Protein AF-0000000084650218 (afdb_homodimer)

Radius of gyration: 20.64 Å; Cα contacts (8 Å, |Δi|>4): 144; chains: 2; bounding box: 45×56×48 Å

Nearest PDB structures (foldseek):
  5j0l-assembly1_A  TM=2.895E-01  e=4.503E+00  synthetic construct
  2ygw-assembly1_B  TM=2.297E-01  e=2.681E+00  Homo sapiens
  5j0l-assembly1_A  TM=2.895E-01  e=3.099E+00  synthetic construct
  2ygw-assembly1_B  TM=2.291E-01  e=2.610E+00  Homo sapiens

Secondary structure (DSSP, 8-state):
------------TTSPPHHHHHHHHHHHHHHH-SSHHHHHHHHHHHHHHHHHS-HHHHHHHHHHHHHHHH-SS--SGGGS-HHHHHHHHHHHHHHHHHHHHH-/------------TTSPPHHHHHHHHHHHHHHH-SSHHHHHHHHHHHHHHHHHS-HHHHHHHHHHHHHHHH-SS--SGGGS-HHHHHHHHHHHHHHHHHHHHH-

pLDDT: mean 80.72, std 22.5, range [32.56, 98.81]

Solvent-accessible surface area (backbone atoms only — not comparable to full-atom values): 11771 Å² total; per-residue (Å²): 138,83,78,76,68,79,76,69,74,67,62,63,89,59,55,74,50,62,46,57,52,38,50,51,29,52,54,45,18,72,75,70,38,91,45,71,68,41,45,44,29,29,32,46,25,55,51,49,35,52,72,74,38,52,35,69,59,50,53,51,44,49,51,55,53,51,56,48,67,71,31,82,79,72,69,64,70,77,63,65,55,69,65,54,53,48,50,45,52,50,48,52,52,44,51,50,53,19,48,63,74,38,97,137,84,78,78,70,79,76,70,73,68,61,63,88,59,54,73,50,62,46,57,52,39,51,50,28,53,54,44,18,73,75,70,38,90,45,71,68,39,44,44,29,29,31,45,26,54,52,47,34,52,73,74,37,52,34,71,59,50,52,52,43,50,51,55,52,50,55,50,66,72,34,81,79,78,70,64,72,80,67,64,55,70,65,54,56,49,50,46,51,51,48,51,52,44,50,51,52,19,46,62,74,39,99

Foldseek 3Di:
DDPPDPPPPCPPVQADDPVNLVVQLVVQCVVVHDDPLSSQLSSQLVVLLVVPDGVVLVVLLVVVVVVVVVDPPPVPPVPPDPVNVVSNVVSVVSNVVSNVVRD/DDPPPPPPPCPPVQADDPVNLVVQLVVQCVVVHDDPLSSQLSSQLVVLLVVPDGVVLVVLLVVVVVVVVVDPPPPPPVPPDPVNVVSNVVSVVSNVVSNVVRD

Structure (mmCIF, N/CA/C/O backbone):
data_AF-0000000084650218-model_v1
#
loop_
_entity.id
_entity.type
_entity.pdbx_description
1 polymer 'Uncharacterized protein'
#
loop_
_atom_site.group_PDB
_atom_site.id
_atom_site.type_symbol
_atom_site.label_atom_id
_atom_site.label_alt_id
_atom_site.label_comp_id
_atom_site.label_asym_id
_atom_site.label_entity_id
_atom_site.label_seq_id
_atom_site.pdbx_PDB_ins_code
_atom_site.Cartn_x
_atom_site.Cartn_y
_atom_site.Cartn_z
_atom_site.occupancy
_atom_site.B_iso_or_equiv
_atom_site.auth_seq_id
_atom_site.auth_comp_id
_atom_site.auth_asym_id
_atom_site.auth_atom_id
_atom_site.pdbx_PDB_model_num
ATOM 1 N N . MET A 1 1 ? 21.516 22.141 -26.531 1 38.19 1 MET A N 1
ATOM 2 C CA . MET A 1 1 ? 20.391 22.422 -25.625 1 38.19 1 MET A CA 1
ATOM 3 C C . MET A 1 1 ? 19.953 21.172 -24.891 1 38.19 1 MET A C 1
ATOM 5 O O . MET A 1 1 ? 19.375 20.25 -25.484 1 38.19 1 MET A O 1
ATOM 9 N N . ALA A 1 2 ? 20.578 20.859 -23.734 1 44 2 ALA A N 1
ATOM 10 C CA . ALA A 1 2 ? 20.594 19.609 -22.969 1 44 2 ALA A CA 1
ATOM 11 C C . ALA A 1 2 ? 19.297 19.438 -22.188 1 44 2 ALA A C 1
ATOM 13 O O . ALA A 1 2 ? 18.984 20.234 -21.297 1 44 2 ALA A O 1
ATOM 14 N N . PHE A 1 3 ? 18.219 18.859 -22.828 1 41.59 3 PHE A N 1
ATOM 15 C CA . PHE A 1 3 ? 16.953 18.547 -22.188 1 41.59 3 PHE A CA 1
ATOM 16 C C . PHE A 1 3 ? 17.188 17.719 -20.922 1 41.59 3 PHE A C 1
ATOM 18 O O . PHE A 1 3 ? 17.734 16.609 -20.984 1 41.59 3 PHE A O 1
ATOM 25 N N . LEU A 1 4 ? 17.312 18.328 -19.844 1 44.06 4 LEU A N 1
ATOM 26 C CA . LEU A 1 4 ? 17.391 17.688 -18.531 1 44.06 4 LEU A CA 1
ATOM 27 C C . LEU A 1 4 ? 16.188 16.781 -18.297 1 44.06 4 LEU A C 1
ATOM 29 O O . LEU A 1 4 ? 15.047 17.234 -18.328 1 44.06 4 LEU A O 1
ATOM 33 N N . LEU A 1 5 ? 16.266 15.523 -18.781 1 42.34 5 LEU A N 1
ATOM 34 C CA . LEU A 1 5 ? 15.242 14.523 -18.484 1 42.34 5 LEU A CA 1
ATOM 35 C C . LEU A 1 5 ? 15.016 14.398 -16.984 1 42.34 5 LEU A C 1
ATOM 37 O O . LEU A 1 5 ? 15.969 14.469 -16.203 1 42.34 5 LEU A O 1
ATOM 41 N N . PRO A 1 6 ? 13.859 14.789 -16.516 1 42.34 6 PRO A N 1
ATOM 42 C CA . PRO A 1 6 ? 13.609 14.555 -15.094 1 42.34 6 PRO A CA 1
ATOM 43 C C . PRO A 1 6 ? 13.969 13.141 -14.648 1 42.34 6 PRO A C 1
ATOM 45 O O . PRO A 1 6 ? 13.844 12.195 -15.438 1 42.34 6 PRO A O 1
ATOM 48 N N . SER A 1 7 ? 14.953 12.953 -13.859 1 36.5 7 SER A N 1
ATOM 49 C CA . SER A 1 7 ? 15.359 11.695 -13.242 1 36.5 7 SER A CA 1
ATOM 50 C C . SER A 1 7 ? 14.188 11.031 -12.523 1 36.5 7 SER A C 1
ATOM 52 O O . SER A 1 7 ? 13.656 11.578 -11.555 1 36.5 7 SER A O 1
ATOM 54 N N . ARG A 1 8 ? 13.289 10.344 -13.188 1 38.22 8 ARG A N 1
ATOM 55 C CA . ARG A 1 8 ? 12.406 9.414 -12.5 1 38.22 8 ARG A CA 1
ATOM 56 C C . ARG A 1 8 ? 13.125 8.719 -11.344 1 38.22 8 ARG A C 1
ATOM 58 O O . ARG A 1 8 ? 14.156 8.07 -11.555 1 38.22 8 ARG A O 1
ATOM 65 N N . THR A 1 9 ? 13.258 9.227 -10.305 1 35.59 9 THR A N 1
ATOM 66 C CA . THR A 1 9 ? 13.742 8.414 -9.195 1 35.59 9 THR A CA 1
ATOM 67 C C . THR A 1 9 ? 13.234 6.977 -9.328 1 35.59 9 THR A C 1
ATOM 69 O O . THR A 1 9 ? 12.039 6.746 -9.492 1 35.59 9 THR A O 1
ATOM 72 N N . LEU A 1 10 ? 13.938 6.148 -9.93 1 32.59 10 LEU A N 1
ATOM 73 C CA . LEU A 1 10 ? 13.727 4.719 -10.133 1 32.59 10 LEU A CA 1
ATOM 74 C C . LEU A 1 10 ? 13.234 4.059 -8.852 1 32.59 10 LEU A C 1
ATOM 76 O O . LEU A 1 10 ? 13.969 3.963 -7.871 1 32.59 10 LEU A O 1
ATOM 80 N N . ALA A 1 11 ? 12.148 4.48 -8.195 1 40.72 11 ALA A N 1
ATOM 81 C CA . ALA A 1 11 ? 11.773 3.385 -7.305 1 40.72 11 ALA A CA 1
ATOM 82 C C . ALA A 1 11 ? 12.43 2.076 -7.734 1 40.72 11 ALA A C 1
ATOM 84 O O . ALA A 1 11 ? 12.531 1.785 -8.93 1 40.72 11 ALA A O 1
ATOM 85 N N . ALA A 1 12 ? 13.203 1.56 -7.098 1 42.06 12 ALA A N 1
ATOM 86 C CA . ALA A 1 12 ? 13.891 0.371 -7.594 1 42.06 12 ALA A CA 1
ATOM 87 C C . ALA A 1 12 ? 12.977 -0.448 -8.508 1 42.06 12 ALA A C 1
ATOM 89 O O . ALA A 1 12 ? 11.828 -0.729 -8.156 1 42.06 12 ALA A O 1
ATOM 90 N N . ASP A 1 13 ? 13.062 -0.434 -9.836 1 43.81 13 ASP A N 1
ATOM 91 C CA . ASP A 1 13 ? 12.422 -1.018 -11.008 1 43.81 13 ASP A CA 1
ATOM 92 C C . ASP A 1 13 ? 11.555 -2.217 -10.625 1 43.81 13 ASP A C 1
ATOM 94 O O . ASP A 1 13 ? 10.453 -2.391 -11.156 1 43.81 13 ASP A O 1
ATOM 98 N N . ASN A 1 14 ? 11.992 -2.965 -9.57 1 50.41 14 ASN A N 1
ATOM 99 C CA . ASN A 1 14 ? 11.328 -4.238 -9.312 1 50.41 14 ASN A CA 1
ATOM 100 C C . ASN A 1 14 ? 10.445 -4.168 -8.07 1 50.41 14 ASN A C 1
ATOM 102 O O . ASN A 1 14 ? 10.047 -5.199 -7.527 1 50.41 14 ASN A O 1
ATOM 106 N N . ASP A 1 15 ? 10.164 -2.82 -7.691 1 80.5 15 ASP A N 1
ATOM 107 C CA . ASP A 1 15 ? 9.367 -2.674 -6.477 1 80.5 15 ASP A CA 1
ATOM 108 C C . ASP A 1 15 ? 7.871 -2.688 -6.793 1 80.5 15 ASP A C 1
ATOM 110 O O . ASP A 1 15 ? 7.473 -2.436 -7.934 1 80.5 15 ASP A O 1
ATOM 114 N N . TYR A 1 16 ? 7.137 -3.275 -5.906 1 95.94 16 TYR A N 1
ATOM 115 C CA . TYR A 1 16 ? 5.684 -3.281 -6.027 1 95.94 16 TYR A CA 1
ATOM 116 C C . TYR A 1 16 ? 5.125 -1.863 -5.98 1 95.94 16 TYR A C 1
ATOM 118 O O . TYR A 1 16 ? 5.371 -1.126 -5.023 1 95.94 16 TYR A O 1
ATOM 126 N N . PRO A 1 17 ? 4.395 -1.492 -7.078 1 96.5 17 PRO A N 1
ATOM 127 C CA . PRO A 1 17 ? 3.73 -0.189 -7.004 1 96.5 17 PRO A CA 1
ATOM 128 C C . PRO A 1 17 ? 2.744 -0.096 -5.84 1 96.5 17 PRO A C 1
ATOM 130 O O . PRO A 1 17 ? 2.139 -1.101 -5.457 1 96.5 17 PRO A O 1
ATOM 133 N N . THR A 1 18 ? 2.52 1.075 -5.398 1 97.19 18 THR A N 1
ATOM 134 C CA . THR A 1 18 ? 1.574 1.315 -4.316 1 97.19 18 THR A CA 1
ATOM 135 C C . THR A 1 18 ? 0.197 0.76 -4.668 1 97.19 18 THR A C 1
ATOM 137 O O . THR A 1 18 ? -0.416 0.052 -3.867 1 97.19 18 THR A O 1
ATOM 140 N N . ALA A 1 19 ? -0.183 1.024 -5.914 1 97.62 19 ALA A N 1
ATOM 141 C CA . ALA A 1 19 ? -1.517 0.591 -6.32 1 97.62 19 ALA A CA 1
ATOM 142 C C . ALA A 1 19 ? -1.634 -0.93 -6.281 1 97.62 19 ALA A C 1
ATOM 144 O O . ALA A 1 19 ? -2.684 -1.469 -5.926 1 97.62 19 ALA A O 1
ATOM 145 N N . ALA A 1 20 ? -0.604 -1.571 -6.688 1 96.81 20 ALA A N 1
ATOM 146 C CA . ALA A 1 20 ? -0.624 -3.031 -6.676 1 96.81 20 ALA A CA 1
ATOM 147 C C . ALA A 1 20 ? -0.68 -3.568 -5.246 1 96.81 20 ALA A C 1
ATOM 149 O O . ALA A 1 20 ? -1.396 -4.531 -4.969 1 96.81 20 ALA A O 1
ATOM 150 N N . ARG A 1 21 ? 0.072 -2.975 -4.355 1 97.69 21 ARG A N 1
ATOM 151 C CA . ARG A 1 21 ? 0.036 -3.375 -2.951 1 97.69 21 ARG A CA 1
ATOM 152 C C . ARG A 1 21 ? -1.353 -3.164 -2.357 1 97.69 21 ARG A C 1
ATOM 154 O O . ARG A 1 21 ? -1.878 -4.039 -1.666 1 97.69 21 ARG A O 1
ATOM 161 N N . VAL A 1 22 ? -1.918 -2.062 -2.668 1 98.44 22 VAL A N 1
ATOM 162 C CA . VAL A 1 22 ? -3.23 -1.729 -2.127 1 98.44 22 VAL A CA 1
ATOM 163 C C . VAL A 1 22 ? -4.273 -2.717 -2.648 1 98.44 22 VAL A C 1
ATOM 165 O O . VAL A 1 22 ? -5.121 -3.191 -1.892 1 98.44 22 VAL A O 1
ATOM 168 N N . ASP A 1 23 ? -4.133 -2.98 -3.914 1 97.38 23 ASP A N 1
ATOM 169 C CA . ASP A 1 23 ? -5.074 -3.922 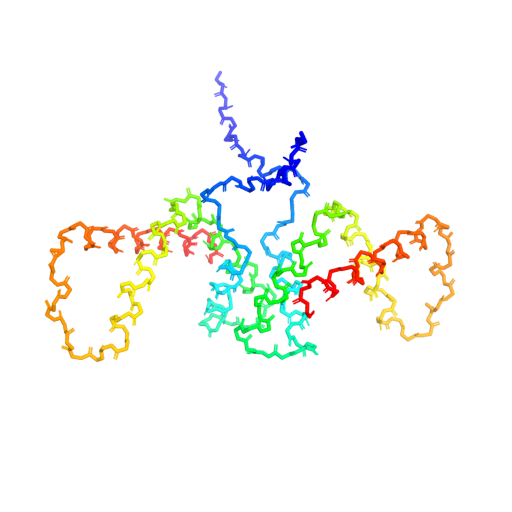-4.512 1 97.38 23 ASP A CA 1
ATOM 170 C C . ASP A 1 23 ? -5.008 -5.277 -3.812 1 97.38 23 ASP A C 1
ATOM 172 O O . ASP A 1 23 ? -6.043 -5.863 -3.484 1 97.38 23 ASP A O 1
ATOM 176 N N . TYR A 1 24 ? -3.836 -5.738 -3.641 1 97 24 TYR A N 1
ATOM 177 C CA . TYR A 1 24 ? -3.676 -7.004 -2.938 1 97 24 TYR A CA 1
ATOM 178 C C . TYR A 1 24 ? -4.301 -6.941 -1.549 1 97 24 TYR A C 1
ATOM 180 O O . TYR A 1 24 ? -5.023 -7.852 -1.143 1 97 24 TYR A O 1
ATOM 188 N N . VAL A 1 25 ? -4.051 -5.867 -0.736 1 98.62 25 VAL A N 1
ATOM 189 C CA . VAL A 1 25 ? -4.492 -5.762 0.651 1 98.62 25 VAL A CA 1
ATOM 190 C C . VAL A 1 25 ? -6.016 -5.703 0.706 1 98.62 25 VAL A C 1
ATOM 192 O O . VAL A 1 25 ? -6.641 -6.34 1.558 1 98.62 25 VAL A O 1
ATOM 195 N N . ILE A 1 26 ? -6.594 -5.004 -0.219 1 98.25 26 ILE A N 1
ATOM 196 C CA . ILE A 1 26 ? -8.047 -4.922 -0.255 1 98.25 26 ILE A CA 1
ATOM 197 C C . ILE A 1 26 ? -8.641 -6.312 -0.489 1 98.25 26 ILE A C 1
ATOM 199 O O . ILE A 1 26 ? -9.594 -6.707 0.186 1 98.25 26 ILE A O 1
ATOM 203 N N . GLY A 1 27 ? -8.047 -7.039 -1.445 1 96.56 27 GLY A N 1
ATOM 204 C CA . GLY A 1 27 ? -8.5 -8.398 -1.676 1 96.56 27 GLY A CA 1
ATOM 205 C C . GLY A 1 27 ? -8.312 -9.305 -0.473 1 96.56 27 GLY A C 1
ATOM 206 O O . GLY A 1 27 ? -9.195 -10.094 -0.139 1 96.56 27 GLY A O 1
ATOM 207 N N . CYS A 1 28 ? -7.227 -9.203 0.101 1 97.94 28 CYS A N 1
ATOM 208 C CA . CYS A 1 28 ? -6.902 -9.969 1.3 1 97.94 28 CYS A CA 1
ATOM 209 C C . CYS A 1 28 ? -7.887 -9.664 2.422 1 97.94 28 CYS A C 1
ATOM 211 O O . CYS A 1 28 ? -8.359 -10.578 3.104 1 97.94 28 CYS A O 1
ATOM 213 N N . MET A 1 29 ? -8.203 -8.391 2.676 1 98.31 29 MET A N 1
ATOM 214 C CA . MET A 1 29 ? -9.141 -7.992 3.721 1 98.31 29 MET A CA 1
ATOM 215 C C . MET A 1 29 ? -10.539 -8.508 3.42 1 98.31 29 MET A C 1
ATOM 217 O O . MET A 1 29 ? -11.273 -8.891 4.332 1 98.31 29 MET A O 1
ATOM 221 N N . ALA A 1 30 ? -10.859 -8.5 2.152 1 97.38 30 ALA A N 1
ATOM 222 C CA . ALA A 1 30 ? -12.172 -9.023 1.769 1 97.38 30 ALA A CA 1
ATOM 223 C C . ALA A 1 30 ? -12.336 -10.477 2.217 1 97.38 30 ALA A C 1
ATOM 225 O O . ALA A 1 30 ? -13.438 -10.898 2.578 1 97.38 30 ALA A O 1
ATOM 226 N N . ALA A 1 31 ? -11.273 -11.156 2.201 1 96.44 31 ALA A N 1
ATOM 227 C CA . ALA A 1 31 ? -11.312 -12.578 2.516 1 96.44 31 ALA A CA 1
ATOM 228 C C . ALA A 1 31 ? -11.102 -12.82 4.008 1 96.44 31 ALA A C 1
ATOM 230 O O . ALA A 1 31 ? -11.438 -13.891 4.523 1 96.44 31 ALA A O 1
ATOM 231 N N . ASN A 1 32 ? -10.609 -11.883 4.754 1 97.81 32 ASN A N 1
ATOM 232 C CA . ASN A 1 32 ? -10.133 -12.188 6.098 1 97.81 32 ASN A CA 1
ATOM 233 C C . ASN A 1 32 ? -10.734 -11.25 7.133 1 97.81 32 ASN A C 1
ATOM 235 O O . ASN A 1 32 ? -10.562 -11.445 8.336 1 97.81 32 ASN A O 1
ATOM 239 N N . GLY A 1 33 ? -11.438 -10.188 6.727 1 97.69 33 GLY A N 1
ATOM 240 C CA . GLY A 1 33 ? -12.016 -9.195 7.617 1 97.69 33 GLY A CA 1
ATOM 241 C C . GLY A 1 33 ? -11.656 -7.77 7.242 1 97.69 33 GLY A C 1
ATOM 242 O O . GLY A 1 33 ? -10.602 -7.527 6.645 1 97.69 33 GLY A O 1
ATOM 243 N N . GLN A 1 34 ? -12.461 -6.836 7.621 1 97 34 GLN A N 1
ATOM 244 C CA . GLN A 1 34 ? -12.289 -5.457 7.184 1 97 34 GLN A CA 1
ATOM 245 C C . GLN A 1 34 ? -11.945 -4.547 8.359 1 97 34 GLN A C 1
ATOM 247 O O . GLN A 1 34 ? -12.438 -3.424 8.453 1 97 34 GLN A O 1
ATOM 252 N N . ASP A 1 35 ? -11.148 -5.031 9.211 1 97.75 35 ASP A N 1
ATOM 253 C CA . ASP A 1 35 ? -10.734 -4.223 10.359 1 97.75 35 ASP A CA 1
ATOM 254 C C . ASP A 1 35 ? -9.258 -3.855 10.266 1 97.75 35 ASP A C 1
ATOM 256 O O . ASP A 1 35 ? -8.547 -4.328 9.375 1 97.75 35 ASP A O 1
ATOM 260 N N . HIS A 1 36 ? -8.773 -2.914 11.141 1 97.81 36 HIS A N 1
ATOM 261 C CA . HIS A 1 36 ? -7.414 -2.375 11.086 1 97.81 36 HIS A CA 1
ATOM 262 C C . HIS A 1 36 ? -6.379 -3.471 11.305 1 97.81 36 HIS A C 1
ATOM 264 O O . HIS A 1 36 ? -5.316 -3.461 10.672 1 97.81 36 HIS A O 1
ATOM 270 N N . LEU A 1 37 ? -6.688 -4.395 12.219 1 98.19 37 LEU A N 1
ATOM 271 C CA . LEU A 1 37 ? -5.75 -5.488 12.453 1 98.19 37 LEU A CA 1
ATOM 272 C C . LEU A 1 37 ? -5.559 -6.316 11.188 1 98.19 37 LEU A C 1
ATOM 274 O O . LEU A 1 37 ? -4.426 -6.633 10.812 1 98.19 37 LEU A O 1
ATOM 278 N N . THR A 1 38 ? -6.656 -6.676 10.594 1 98.81 38 THR A N 1
ATOM 279 C CA . THR A 1 38 ? -6.578 -7.445 9.352 1 98.81 38 THR A CA 1
ATOM 280 C C . THR A 1 38 ? -5.832 -6.664 8.273 1 98.81 38 THR A C 1
ATOM 282 O O . THR A 1 38 ? -5.055 -7.238 7.512 1 98.81 38 THR A O 1
ATOM 285 N N . MET A 1 39 ? -6.051 -5.332 8.203 1 98.62 39 MET A N 1
ATOM 286 C CA . MET A 1 39 ? -5.328 -4.484 7.258 1 98.62 39 MET A CA 1
ATOM 287 C C . MET A 1 39 ? -3.824 -4.594 7.473 1 98.62 39 MET A C 1
ATOM 289 O O . MET A 1 39 ? -3.064 -4.719 6.508 1 98.62 39 MET A O 1
ATOM 293 N N . GLN A 1 40 ? -3.398 -4.574 8.711 1 98.62 40 GLN A N 1
ATOM 294 C CA . GLN A 1 40 ? -1.98 -4.691 9.031 1 98.62 40 GLN A CA 1
ATOM 295 C C . GLN A 1 40 ? -1.438 -6.062 8.648 1 98.62 40 GLN A C 1
ATOM 297 O O . GLN A 1 40 ? -0.335 -6.168 8.102 1 98.62 40 GLN A O 1
ATOM 302 N N . GLN A 1 41 ? -2.225 -7.078 8.914 1 98.75 41 GLN A N 1
ATOM 303 C CA . GLN A 1 41 ? -1.819 -8.438 8.57 1 98.75 41 GLN A CA 1
ATOM 304 C C . GLN A 1 41 ? -1.707 -8.617 7.062 1 98.75 41 GLN A C 1
ATOM 306 O O . GLN A 1 41 ? -0.754 -9.227 6.574 1 98.75 41 GLN A O 1
ATOM 311 N N . CYS A 1 42 ? -2.682 -8.086 6.398 1 98.81 42 CYS A N 1
ATOM 312 C CA . CYS A 1 42 ? -2.652 -8.164 4.941 1 98.81 42 CYS A CA 1
ATOM 313 C C . CYS A 1 42 ? -1.5 -7.344 4.375 1 98.81 42 CYS A C 1
ATOM 315 O O . CYS A 1 42 ? -0.901 -7.719 3.365 1 98.81 42 CYS A O 1
ATOM 317 N N . SER A 1 43 ? -1.162 -6.184 4.93 1 98.44 43 SER A N 1
ATOM 318 C CA . SER A 1 43 ? -0.007 -5.387 4.531 1 98.44 43 SER A CA 1
ATOM 319 C C . SER A 1 43 ? 1.296 -6.145 4.762 1 98.44 43 SER A C 1
ATOM 321 O O . SER A 1 43 ? 2.191 -6.125 3.916 1 98.44 43 SER A O 1
ATOM 323 N N . CYS A 1 44 ? 1.371 -6.793 5.855 1 98.44 44 CYS A N 1
ATOM 324 C CA . CYS A 1 44 ? 2.5 -7.676 6.129 1 98.44 44 CYS A CA 1
ATOM 325 C C . CYS A 1 44 ? 2.627 -8.75 5.055 1 98.44 44 CYS A C 1
ATOM 327 O O . CYS A 1 44 ? 3.732 -9.047 4.598 1 98.44 44 CYS A O 1
ATOM 329 N N . SER A 1 45 ? 1.52 -9.375 4.695 1 98.31 45 SER A N 1
ATOM 330 C CA . SER A 1 45 ? 1.508 -10.469 3.729 1 98.31 45 SER A CA 1
ATOM 331 C C . SER A 1 45 ? 2.105 -10.031 2.395 1 98.31 45 SER A C 1
ATOM 333 O O . SER A 1 45 ? 2.977 -10.711 1.847 1 98.31 45 SER A O 1
ATOM 335 N N . ILE A 1 46 ? 1.683 -8.891 1.854 1 97.44 46 ILE A N 1
ATOM 336 C CA . ILE A 1 46 ? 2.176 -8.461 0.551 1 97.44 46 ILE A CA 1
ATOM 337 C C . ILE A 1 46 ? 3.648 -8.07 0.66 1 97.44 46 ILE A C 1
ATOM 339 O O . ILE A 1 46 ? 4.414 -8.242 -0.29 1 97.44 46 ILE A O 1
ATOM 343 N N . ASP A 1 47 ? 4.098 -7.543 1.799 1 96.81 47 ASP A N 1
ATOM 344 C CA . ASP A 1 47 ? 5.512 -7.234 1.984 1 96.81 47 ASP A CA 1
ATOM 345 C C . ASP A 1 47 ? 6.363 -8.5 1.938 1 96.81 47 ASP A C 1
ATOM 347 O O . ASP A 1 47 ? 7.438 -8.516 1.339 1 96.81 47 ASP A O 1
ATOM 351 N N . VAL A 1 48 ? 5.895 -9.586 2.553 1 97.62 48 VAL A N 1
ATOM 352 C CA . VAL A 1 48 ? 6.613 -10.852 2.52 1 97.62 48 VAL A CA 1
ATOM 353 C C . VAL A 1 48 ? 6.645 -11.391 1.09 1 97.62 48 VAL A C 1
ATOM 355 O O . VAL A 1 48 ? 7.684 -11.867 0.625 1 97.62 48 VAL A O 1
ATOM 358 N N . ILE A 1 49 ? 5.492 -11.281 0.431 1 96.94 49 ILE A N 1
ATOM 359 C CA . ILE A 1 49 ? 5.434 -11.719 -0.96 1 96.94 49 ILE A CA 1
ATOM 360 C C . ILE A 1 49 ? 6.434 -10.914 -1.793 1 96.94 49 ILE A C 1
ATOM 362 O O . ILE A 1 49 ? 7.191 -11.492 -2.578 1 96.94 49 ILE A O 1
ATOM 366 N N . ALA A 1 50 ? 6.465 -9.617 -1.567 1 96.25 50 ALA A N 1
ATOM 367 C CA . ALA A 1 50 ? 7.348 -8.742 -2.332 1 96.25 50 ALA A CA 1
ATOM 368 C C . ALA A 1 50 ? 8.812 -9.047 -2.047 1 96.25 50 ALA A C 1
ATOM 370 O O . ALA A 1 50 ? 9.68 -8.844 -2.9 1 96.25 50 ALA A O 1
ATOM 371 N N . GLU A 1 51 ? 9.07 -9.492 -0.905 1 95.56 51 GLU A N 1
ATOM 372 C CA . GLU A 1 51 ? 10.43 -9.867 -0.543 1 95.56 51 GLU A CA 1
ATOM 373 C C . GLU A 1 51 ? 10.898 -11.086 -1.34 1 95.56 51 GLU A C 1
ATOM 375 O O . GLU A 1 51 ? 12.094 -11.25 -1.58 1 95.56 51 GLU A O 1
ATOM 380 N N . GLN A 1 52 ? 9.945 -11.859 -1.719 1 95.81 52 GLN A N 1
ATOM 381 C CA . GLN A 1 52 ? 10.328 -13.164 -2.244 1 95.81 52 GLN A CA 1
ATOM 382 C C . GLN A 1 52 ? 10.039 -13.258 -3.738 1 95.81 52 GLN A C 1
ATOM 384 O O . GLN A 1 52 ? 10.562 -14.148 -4.422 1 95.81 52 GLN A O 1
ATOM 389 N N . LEU A 1 53 ? 9.227 -12.414 -4.148 1 94.81 53 LEU A N 1
ATOM 390 C CA . LEU A 1 53 ? 8.781 -12.469 -5.531 1 94.81 53 LEU A CA 1
ATOM 391 C C . LEU A 1 53 ? 8.883 -11.094 -6.191 1 94.81 53 LEU A C 1
ATOM 393 O O . LEU A 1 53 ? 8.227 -10.141 -5.766 1 94.81 53 LEU A O 1
ATOM 397 N N . PRO A 1 54 ? 9.789 -11.016 -7.297 1 94.25 54 PRO A N 1
ATOM 398 C CA . PRO A 1 54 ? 9.805 -9.742 -8.016 1 94.25 54 PRO A CA 1
ATOM 399 C C . PRO A 1 54 ? 8.438 -9.367 -8.586 1 94.25 54 PRO A C 1
ATOM 401 O O . PRO A 1 54 ? 7.652 -10.25 -8.945 1 94.25 54 PRO A O 1
ATOM 404 N N . TYR A 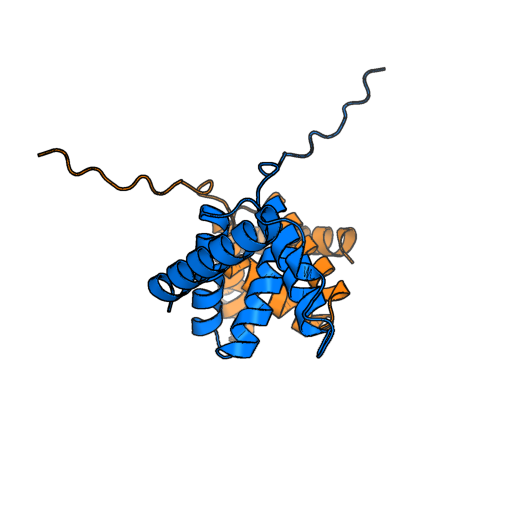1 55 ? 8.172 -8.18 -8.75 1 94.69 55 TYR A N 1
ATOM 405 C CA . TYR A 1 55 ? 6.855 -7.691 -9.156 1 94.69 55 TYR A CA 1
ATOM 406 C C . TYR A 1 55 ? 6.461 -8.266 -10.516 1 94.69 55 TYR A C 1
ATOM 408 O O . TYR A 1 55 ? 5.297 -8.609 -10.734 1 94.69 55 TYR A O 1
ATOM 416 N N . ASP A 1 56 ? 7.426 -8.32 -11.492 1 92.06 56 ASP A N 1
ATOM 417 C CA . ASP A 1 56 ? 7.113 -8.844 -12.82 1 92.06 56 ASP A CA 1
ATOM 418 C C . ASP A 1 56 ? 6.562 -10.266 -12.742 1 92.06 56 ASP A C 1
ATOM 420 O O . ASP A 1 56 ? 5.613 -10.609 -13.445 1 92.06 56 ASP A O 1
ATOM 424 N N . ASP A 1 57 ? 7.168 -11.023 -11.883 1 91 57 ASP A N 1
ATOM 425 C CA . ASP A 1 57 ? 6.699 -12.391 -11.703 1 91 57 ASP A CA 1
ATOM 426 C C . ASP A 1 57 ? 5.328 -12.422 -11.031 1 91 57 ASP A C 1
ATOM 428 O O . ASP A 1 57 ? 4.469 -13.227 -11.398 1 91 57 ASP A O 1
ATOM 432 N N . TYR A 1 58 ? 5.113 -11.578 -10.094 1 94.06 58 TYR A N 1
ATOM 433 C CA . TYR A 1 58 ? 3.83 -11.461 -9.406 1 94.06 58 TYR A CA 1
ATOM 434 C C . TYR A 1 58 ? 2.711 -11.148 -10.398 1 94.06 58 TYR A C 1
ATOM 436 O O . TYR A 1 58 ? 1.659 -11.789 -10.375 1 94.06 58 TYR A O 1
ATOM 444 N N . GLU A 1 59 ? 3.004 -10.203 -11.203 1 92.5 59 GLU A N 1
ATOM 445 C CA . GLU A 1 59 ? 2.01 -9.797 -12.195 1 92.5 59 GLU A CA 1
ATOM 446 C C . GLU A 1 59 ? 1.693 -10.945 -13.156 1 92.5 59 GLU A C 1
ATOM 448 O O . GLU A 1 59 ? 0.536 -11.148 -13.523 1 92.5 59 GLU A O 1
ATOM 453 N N . ALA A 1 60 ? 2.686 -11.633 -13.555 1 89.12 60 ALA A N 1
ATOM 454 C CA . ALA A 1 60 ? 2.5 -12.742 -14.484 1 89.12 60 ALA A CA 1
ATOM 455 C C . ALA A 1 60 ? 1.64 -13.836 -13.867 1 89.12 60 ALA A C 1
ATOM 457 O O . ALA A 1 60 ? 0.705 -14.336 -14.5 1 89.12 60 ALA A O 1
ATOM 458 N N . VAL A 1 61 ? 1.936 -14.164 -12.664 1 90.38 61 VAL A N 1
ATOM 459 C CA . VAL A 1 61 ? 1.194 -15.227 -11.984 1 90.38 61 VAL A CA 1
ATOM 460 C C . VAL A 1 61 ? -0.239 -14.766 -11.727 1 90.38 61 VAL A C 1
ATOM 462 O O . VAL A 1 61 ? -1.185 -15.539 -11.891 1 90.38 61 VAL A O 1
ATOM 465 N N . ALA A 1 62 ? -0.412 -13.523 -11.328 1 86.62 62 ALA A N 1
ATOM 466 C CA . ALA A 1 62 ? -1.743 -12.969 -11.102 1 86.62 62 ALA A CA 1
ATOM 467 C C . ALA A 1 62 ? -2.59 -13.031 -12.367 1 86.62 62 ALA A C 1
ATOM 469 O O . ALA A 1 62 ? -3.789 -13.32 -12.305 1 86.62 62 ALA A O 1
ATOM 470 N N . THR A 1 63 ? -1.957 -12.719 -13.43 1 86.19 63 THR A N 1
ATOM 471 C CA . THR A 1 63 ? -2.654 -12.781 -14.711 1 86.19 63 THR A CA 1
ATOM 472 C C . THR A 1 63 ? -3.098 -14.211 -15.008 1 86.19 63 THR A C 1
ATOM 474 O O . THR A 1 63 ? -4.254 -14.445 -15.375 1 86.19 63 THR A O 1
ATOM 477 N N . VAL A 1 64 ? -2.264 -15.188 -14.805 1 83.94 64 VAL A N 1
ATOM 478 C CA . VAL A 1 64 ? -2.562 -16.594 -15.047 1 83.94 64 VAL A CA 1
ATOM 479 C C . VAL A 1 64 ? -3.691 -17.047 -14.125 1 83.94 64 VAL A C 1
ATOM 481 O O . VAL A 1 64 ? -4.629 -17.719 -14.57 1 83.94 64 VAL A O 1
ATOM 484 N N . MET A 1 65 ? -3.66 -16.641 -12.883 1 83.62 65 MET A N 1
ATOM 485 C CA . MET A 1 65 ? -4.672 -17.031 -11.906 1 83.62 65 MET A CA 1
ATOM 486 C C . MET A 1 65 ? -6.012 -16.375 -12.211 1 83.62 65 MET A C 1
ATOM 488 O O . MET A 1 65 ? -7.066 -16.984 -12.016 1 83.62 65 MET A O 1
ATOM 492 N N . GLY A 1 66 ? -5.965 -15.117 -12.672 1 79 66 GLY A N 1
ATOM 493 C CA . GLY A 1 66 ? -7.184 -14.422 -13.055 1 79 66 GLY A CA 1
ATOM 494 C C . GLY A 1 66 ? -7.895 -15.062 -14.234 1 79 66 GLY A C 1
ATOM 495 O O . GLY A 1 66 ? -9.125 -15.141 -14.258 1 79 66 GLY A O 1
ATOM 496 N N . MET A 1 67 ? -7.156 -15.484 -15.109 1 77.06 67 MET A N 1
ATOM 497 C CA . MET A 1 67 ? -7.703 -16.172 -16.281 1 77.06 67 MET A CA 1
ATOM 498 C C . MET A 1 67 ? -8.328 -17.5 -15.883 1 77.06 67 MET A C 1
ATOM 500 O O . MET A 1 67 ? -9.367 -17.891 -16.422 1 77.06 67 MET A O 1
ATOM 504 N N . GLN A 1 68 ? -7.719 -18.062 -14.883 1 72.25 68 GLN A N 1
ATOM 505 C CA . GLN A 1 68 ? -8.195 -19.375 -14.438 1 72.25 68 GLN A CA 1
ATOM 506 C C . GLN A 1 68 ? -9.5 -19.234 -13.641 1 72.25 68 GLN A C 1
ATOM 508 O O . GLN A 1 68 ? -10.352 -20.125 -13.688 1 72.25 68 GLN A O 1
ATOM 513 N N . GLU A 1 69 ? -9.664 -18.188 -12.852 1 66.69 69 GLU A N 1
ATOM 514 C CA . GLU A 1 69 ? -10.875 -17.984 -12.062 1 66.69 69 GLU A CA 1
ATOM 515 C C . GLU A 1 69 ? -12.07 -17.656 -12.953 1 66.69 69 GLU A C 1
ATOM 517 O O . GLU A 1 69 ? -13.211 -17.984 -12.617 1 66.69 69 GLU A O 1
ATOM 522 N N . GLN A 1 70 ? -11.883 -16.797 -13.906 1 57.41 70 GLN A N 1
ATOM 523 C CA . GLN A 1 70 ? -12.977 -16.547 -14.836 1 57.41 70 GLN A CA 1
ATOM 524 C C . GLN A 1 70 ? -13.312 -17.797 -15.641 1 57.41 70 GLN A C 1
ATOM 526 O O . GLN A 1 70 ? -14.469 -18 -16.031 1 57.41 70 GLN A O 1
ATOM 531 N N . ARG A 1 71 ? -12.312 -18.594 -15.984 1 52.22 71 ARG A N 1
ATOM 532 C CA . ARG A 1 71 ? -12.688 -19.828 -16.688 1 52.22 71 ARG A CA 1
ATOM 533 C C . ARG A 1 71 ? -13.289 -20.844 -15.734 1 52.22 71 ARG A C 1
ATOM 535 O O . ARG A 1 71 ? -12.656 -21.219 -14.742 1 52.22 71 ARG A O 1
ATOM 542 N N . GLY A 1 72 ? -14.5 -20.891 -15.266 1 44.59 72 GLY A N 1
ATOM 543 C CA . GLY A 1 72 ? -14.922 -22.219 -14.875 1 44.59 72 GLY A CA 1
ATOM 544 C C . GLY A 1 72 ? -14.008 -23.312 -15.391 1 44.59 72 GLY A C 1
ATOM 545 O O . GLY A 1 72 ? -13.203 -23.875 -14.641 1 44.59 72 GLY A O 1
ATOM 546 N N . GLU A 1 73 ? -14.391 -24.031 -16.656 1 40.84 73 GLU A N 1
ATOM 547 C CA . GLU A 1 73 ? -14.117 -25.234 -17.438 1 40.84 73 GLU A CA 1
ATOM 548 C C . GLU A 1 73 ? -12.758 -25.156 -18.125 1 40.84 73 GLU A C 1
ATOM 550 O O . GLU A 1 73 ? -12.305 -26.125 -18.734 1 40.84 73 GLU A O 1
ATOM 555 N N . MET A 1 74 ? -12.312 -24.078 -18.688 1 42.59 74 MET A N 1
ATOM 556 C CA . MET A 1 74 ? -11.227 -24.266 -19.641 1 42.59 74 MET A CA 1
ATOM 557 C C . MET A 1 74 ? -9.922 -24.578 -18.922 1 42.59 74 MET A C 1
ATOM 559 O O . MET A 1 74 ? -9.266 -23.688 -18.391 1 42.59 74 MET A O 1
ATOM 563 N N . GLY A 1 75 ? -9.836 -25.328 -17.938 1 46.81 75 GLY A N 1
ATOM 564 C CA . GLY A 1 75 ? -8.836 -26.047 -17.156 1 46.81 75 GLY A CA 1
ATOM 565 C C . GLY A 1 75 ? -7.562 -26.328 -17.922 1 46.81 75 GLY A C 1
ATOM 566 O O . GLY A 1 75 ? -6.574 -26.797 -17.359 1 46.81 75 GLY A O 1
ATOM 567 N N . VAL A 1 76 ? -7.766 -26.75 -19.188 1 43.97 76 VAL A N 1
ATOM 568 C CA . VAL A 1 76 ? -6.875 -27.594 -19.984 1 43.97 76 VAL A CA 1
ATOM 569 C C . VAL A 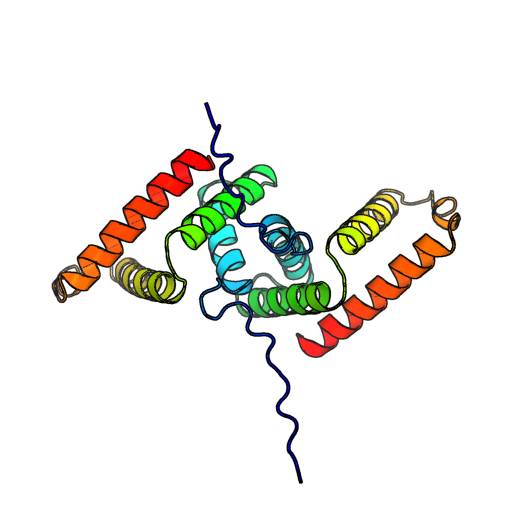1 76 ? -5.656 -26.781 -20.406 1 43.97 76 VAL A C 1
ATOM 571 O O . VAL A 1 76 ? -4.543 -27.312 -20.484 1 43.97 76 VAL A O 1
ATOM 574 N N . LEU A 1 77 ? -5.926 -25.609 -20.969 1 45.5 77 LEU A N 1
ATOM 575 C CA . LEU A 1 77 ? -4.84 -25.047 -21.75 1 45.5 77 LEU A CA 1
ATOM 576 C C . LEU A 1 77 ? -3.709 -24.562 -20.859 1 45.5 77 LEU A C 1
ATOM 578 O O . LEU A 1 77 ? -2.674 -24.109 -21.344 1 45.5 77 LEU A O 1
ATOM 582 N N . PHE A 1 78 ? -3.998 -24.141 -19.547 1 48.62 78 PHE A N 1
ATOM 583 C CA . PHE A 1 78 ? -2.879 -23.609 -18.781 1 48.62 78 PHE A CA 1
ATOM 584 C C . PHE A 1 78 ? -1.853 -24.703 -18.484 1 48.62 78 PHE A C 1
ATOM 586 O O . PHE A 1 78 ? -0.964 -24.516 -17.656 1 48.62 78 PHE A O 1
ATOM 593 N N . ARG A 1 79 ? -2.156 -25.812 -18.891 1 45.34 79 ARG A N 1
ATOM 594 C CA . ARG A 1 79 ? -1.217 -26.922 -18.938 1 45.34 79 ARG A CA 1
ATOM 595 C C . ARG A 1 79 ? 0.164 -26.453 -19.391 1 45.34 79 ARG A C 1
ATOM 597 O O . ARG A 1 79 ? 1.154 -27.172 -19.203 1 45.34 79 ARG A O 1
ATOM 604 N N . THR A 1 80 ? 0.073 -25.625 -20.594 1 48.84 80 THR A N 1
ATOM 605 C CA . THR A 1 80 ? 1.179 -25.562 -21.547 1 48.84 80 THR A CA 1
ATOM 606 C C . THR A 1 80 ? 2.494 -25.281 -20.812 1 48.84 80 THR A C 1
ATOM 608 O O . THR A 1 80 ? 3.527 -25.859 -21.141 1 48.84 80 THR A O 1
ATOM 611 N N . GLU A 1 81 ? 3.258 -24.062 -20.281 1 59.53 81 GLU A N 1
ATOM 612 C CA . GLU A 1 81 ? 4.703 -24.25 -20.156 1 59.53 81 GLU A CA 1
ATOM 613 C C . GLU A 1 81 ? 5.105 -24.516 -18.719 1 59.53 81 GLU A C 1
ATOM 615 O O . GLU A 1 81 ? 4.543 -23.938 -17.781 1 59.53 81 GLU A O 1
ATOM 620 N N . ARG A 1 82 ? 5.422 -25.875 -18.469 1 65.62 82 ARG A N 1
ATOM 621 C CA . ARG A 1 82 ? 6.062 -26.312 -17.234 1 65.62 82 ARG A CA 1
ATOM 622 C C . ARG A 1 82 ? 6.598 -25.109 -16.453 1 65.62 82 ARG A C 1
ATOM 624 O O . ARG A 1 82 ? 6.484 -25.062 -15.227 1 65.62 82 ARG A O 1
ATOM 631 N N . SER A 1 83 ? 6.926 -24.125 -17.219 1 76.75 83 SER A N 1
ATOM 632 C CA . SER A 1 83 ? 7.516 -22.969 -16.578 1 76.75 83 SER A CA 1
ATOM 633 C C . SER A 1 83 ? 6.457 -22.141 -15.852 1 76.75 83 SER A C 1
ATOM 635 O O . SER A 1 83 ? 6.684 -21.656 -14.742 1 76.75 83 SER A O 1
ATOM 637 N N . MET A 1 84 ? 5.246 -22.156 -16.438 1 79.06 84 MET A N 1
ATOM 638 C CA . MET A 1 84 ? 4.191 -21.359 -15.812 1 79.06 84 MET A CA 1
ATOM 639 C C . MET A 1 84 ? 3.637 -22.062 -14.578 1 79.06 84 MET A C 1
ATOM 641 O O . MET A 1 84 ? 3.307 -21.406 -13.586 1 79.06 84 MET A O 1
ATOM 645 N N . GLN A 1 85 ? 3.547 -23.391 -14.703 1 82.31 85 GLN A N 1
ATOM 646 C CA . GLN A 1 85 ? 3.08 -24.141 -13.547 1 82.31 85 GLN A CA 1
ATOM 647 C C . GLN A 1 85 ? 4.059 -24.031 -12.383 1 82.31 85 GLN A C 1
ATOM 649 O O . GLN A 1 85 ? 3.643 -23.969 -11.219 1 82.31 85 GLN A O 1
ATOM 654 N N . ASP A 1 86 ? 5.312 -24 -12.734 1 85.88 86 ASP A N 1
ATOM 655 C CA . ASP A 1 86 ? 6.328 -23.828 -11.695 1 85.88 86 ASP A CA 1
ATOM 656 C C . ASP A 1 86 ? 6.211 -22.469 -11.023 1 85.88 86 ASP A C 1
ATOM 658 O O . ASP A 1 86 ? 6.395 -22.344 -9.812 1 85.88 86 ASP A O 1
ATOM 662 N N . ASP A 1 87 ? 5.914 -21.469 -11.805 1 86.75 87 ASP A N 1
ATOM 663 C CA . ASP A 1 87 ? 5.77 -20.125 -11.273 1 86.75 87 ASP A CA 1
ATOM 664 C C . ASP A 1 87 ? 4.566 -20.031 -10.336 1 86.75 87 ASP A C 1
ATOM 666 O O . ASP A 1 87 ? 4.648 -19.391 -9.281 1 86.75 87 ASP A O 1
ATOM 670 N N . VAL A 1 88 ? 3.5 -20.688 -10.727 1 89.5 88 VAL A N 1
ATOM 671 C CA . VAL A 1 88 ? 2.293 -20.672 -9.906 1 89.5 88 VAL A CA 1
ATOM 672 C C . VAL A 1 88 ? 2.543 -21.438 -8.609 1 89.5 88 VAL A C 1
ATOM 674 O O . VAL A 1 88 ? 2.135 -20.984 -7.535 1 89.5 88 VAL A O 1
ATOM 677 N N . GLU A 1 89 ? 3.199 -22.594 -8.75 1 91.19 89 GLU A N 1
ATOM 678 C CA . GLU A 1 89 ? 3.521 -23.359 -7.555 1 91.19 89 GLU A CA 1
ATOM 679 C C . GLU A 1 89 ? 4.445 -22.578 -6.625 1 91.19 89 GLU A C 1
ATOM 681 O O . GLU A 1 89 ? 4.266 -22.594 -5.406 1 91.19 89 GLU A O 1
ATOM 686 N N . HIS A 1 90 ? 5.414 -21.906 -7.195 1 93.25 90 HIS A N 1
ATOM 687 C CA . HIS A 1 90 ? 6.293 -21.062 -6.387 1 93.25 90 HIS A CA 1
ATOM 688 C C . HIS A 1 90 ? 5.512 -19.953 -5.688 1 93.25 90 HIS A C 1
ATOM 690 O O . HIS A 1 90 ? 5.719 -19.703 -4.496 1 93.25 90 HIS A O 1
ATOM 696 N N . PHE A 1 91 ? 4.578 -19.359 -6.406 1 93.62 91 PHE A N 1
ATOM 697 C CA . PHE A 1 91 ? 3.754 -18.312 -5.812 1 93.62 91 PHE A CA 1
ATOM 698 C C . PHE A 1 91 ? 2.941 -18.859 -4.645 1 93.62 91 PHE A C 1
ATOM 700 O O . PHE A 1 91 ? 2.824 -18.203 -3.605 1 93.62 91 PHE A O 1
ATOM 707 N N . ARG A 1 92 ? 2.385 -20 -4.742 1 94.44 92 ARG A N 1
ATOM 708 C CA . ARG A 1 92 ? 1.598 -20.609 -3.674 1 94.44 92 ARG A CA 1
ATOM 709 C C . ARG A 1 92 ? 2.453 -20.844 -2.436 1 94.44 92 ARG A C 1
ATOM 711 O O . ARG A 1 92 ? 1.99 -20.656 -1.309 1 94.44 92 ARG A O 1
ATOM 718 N N . SER A 1 93 ? 3.65 -21.25 -2.693 1 97 93 SER A N 1
ATOM 719 C CA . SER A 1 93 ? 4.566 -21.453 -1.574 1 97 93 SER A CA 1
ATOM 720 C C . SER A 1 93 ? 4.887 -20.141 -0.875 1 97 93 SER A C 1
ATOM 722 O O . SER A 1 93 ? 4.898 -20.062 0.355 1 97 93 SER A O 1
ATOM 724 N N . VAL A 1 94 ? 5.133 -19.125 -1.658 1 97.44 94 VAL A N 1
ATOM 725 C CA . VAL A 1 94 ? 5.41 -17.797 -1.12 1 97.44 94 VAL A CA 1
ATOM 726 C C . VAL A 1 94 ? 4.195 -17.297 -0.347 1 97.44 94 VAL A C 1
ATOM 728 O O . VAL A 1 94 ? 4.34 -16.703 0.731 1 97.44 94 VAL A O 1
ATOM 731 N N . GLN A 1 95 ? 2.994 -17.531 -0.909 1 96.25 95 GLN A N 1
ATOM 732 C CA . GLN A 1 95 ? 1.76 -17.125 -0.242 1 96.25 95 GLN A CA 1
ATOM 733 C C . GLN A 1 95 ? 1.586 -17.875 1.082 1 96.25 95 GLN A C 1
ATOM 735 O O . GLN A 1 95 ? 1.176 -17.281 2.08 1 96.25 95 GLN A O 1
ATOM 740 N N . ALA A 1 96 ? 1.924 -19.109 1.129 1 96.69 96 ALA A N 1
ATOM 741 C CA . ALA A 1 96 ? 1.845 -19.891 2.361 1 96.69 96 ALA A CA 1
ATOM 742 C C . ALA A 1 96 ? 2.809 -19.359 3.414 1 96.69 96 ALA A C 1
ATOM 744 O O . ALA A 1 96 ? 2.455 -19.25 4.59 1 96.69 96 ALA A O 1
ATOM 745 N N . ASP A 1 97 ? 3.977 -19.078 3.043 1 98.06 97 ASP A N 1
ATOM 746 C CA . ASP A 1 97 ? 4.957 -18.484 3.947 1 98.06 97 ASP A CA 1
ATOM 747 C C . ASP A 1 97 ? 4.449 -17.156 4.52 1 98.06 97 ASP A C 1
ATOM 749 O O . ASP A 1 97 ? 4.566 -16.906 5.723 1 98.06 97 ASP A O 1
ATOM 753 N N . ALA A 1 98 ? 3.893 -16.312 3.627 1 98.25 98 ALA A N 1
ATOM 754 C CA . ALA A 1 98 ? 3.338 -15.031 4.07 1 98.25 98 ALA A CA 1
ATOM 755 C C . ALA A 1 98 ? 2.225 -15.234 5.094 1 98.25 98 ALA A C 1
ATOM 757 O O . ALA A 1 98 ? 2.156 -14.523 6.098 1 98.25 98 ALA A O 1
ATOM 758 N N . ASP A 1 99 ? 1.355 -16.172 4.832 1 96.69 99 ASP A N 1
ATOM 759 C CA . ASP A 1 99 ? 0.265 -16.469 5.754 1 96.69 99 ASP A CA 1
ATOM 760 C C . ASP A 1 99 ? 0.801 -1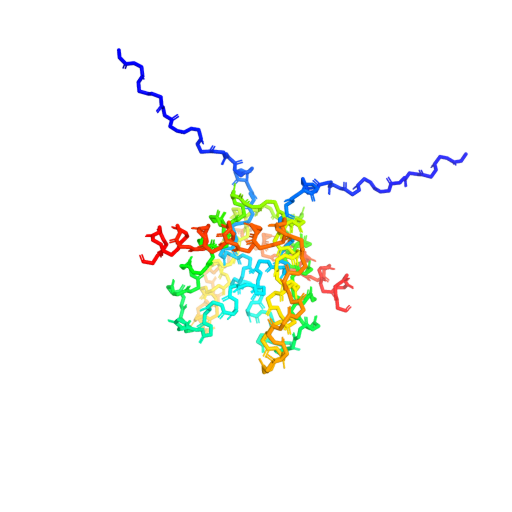6.891 7.121 1 96.69 99 ASP A C 1
ATOM 762 O O . ASP A 1 99 ? 0.303 -16.438 8.156 1 96.69 99 ASP A O 1
ATOM 766 N N . LEU A 1 100 ? 1.768 -17.656 7.117 1 97.5 100 LEU A N 1
ATOM 767 C CA . LEU A 1 100 ? 2.359 -18.141 8.359 1 97.5 100 LEU A CA 1
ATOM 768 C C . LEU A 1 100 ? 2.988 -17 9.148 1 97.5 100 LEU A C 1
ATOM 770 O O . LEU A 1 100 ? 2.852 -16.922 10.367 1 97.5 100 LEU A O 1
ATOM 774 N N . ARG A 1 101 ? 3.572 -16.109 8.57 1 98.12 101 ARG A N 1
ATOM 775 C CA . ARG A 1 101 ? 4.32 -15.039 9.227 1 98.12 101 ARG A CA 1
ATOM 776 C C . ARG A 1 101 ? 3.391 -13.922 9.68 1 98.12 101 ARG A C 1
ATOM 778 O O . ARG A 1 101 ? 3.695 -13.203 10.633 1 98.12 101 ARG A O 1
ATOM 785 N N . CYS A 1 102 ? 2.334 -13.805 9.039 1 98.56 102 CYS A N 1
ATOM 786 C CA . CYS A 1 102 ? 1.612 -12.547 9.203 1 98.56 102 CYS A CA 1
ATOM 787 C C . CYS A 1 102 ? 0.259 -12.773 9.867 1 98.56 102 CYS A C 1
ATOM 789 O O . CYS A 1 102 ? -0.366 -11.836 10.352 1 98.56 102 CYS A O 1
ATOM 791 N N . PHE A 1 103 ? -0.209 -13.977 9.828 1 97.38 103 PHE A N 1
ATOM 792 C CA . PHE A 1 103 ? -1.502 -14.273 10.438 1 97.38 103 PHE A CA 1
ATOM 793 C C . PHE A 1 103 ? -1.341 -15.242 11.602 1 97.38 103 PHE A C 1
ATOM 795 O O . PHE A 1 103 ? -0.337 -15.953 11.695 1 97.38 103 PHE A O 1
ATOM 802 N N . MET B 1 1 ? 30.891 -15.758 20 1 37.12 1 MET B N 1
ATOM 803 C CA . MET B 1 1 ? 29.594 -16.234 19.531 1 37.12 1 MET B CA 1
ATOM 804 C C . MET B 1 1 ? 28.812 -15.102 18.859 1 37.12 1 MET B C 1
ATOM 806 O O . MET B 1 1 ? 28.328 -14.195 19.547 1 37.12 1 MET B O 1
ATOM 810 N N . ALA B 1 2 ? 29.031 -14.828 17.562 1 43.12 2 ALA B N 1
ATOM 811 C CA . ALA B 1 2 ? 28.656 -13.672 16.75 1 43.12 2 ALA B CA 1
ATOM 812 C C . ALA B 1 2 ? 27.188 -13.734 16.359 1 43.12 2 ALA B C 1
ATOM 814 O O . ALA B 1 2 ? 26.766 -14.656 15.664 1 43.12 2 ALA B O 1
ATOM 815 N N . PHE B 1 3 ? 26.25 -13.195 17.234 1 41 3 PHE B N 1
ATOM 816 C CA . PHE B 1 3 ? 24.828 -13.078 16.969 1 41 3 PHE B CA 1
ATOM 817 C C . PHE B 1 3 ? 24.578 -12.375 15.648 1 41 3 PHE B C 1
ATOM 819 O O . PHE B 1 3 ? 24.953 -11.211 15.477 1 41 3 PHE B O 1
ATOM 826 N N . LEU B 1 4 ? 24.484 -13.07 14.625 1 43.62 4 LEU B N 1
ATOM 827 C CA . LEU B 1 4 ? 24.109 -12.57 13.305 1 43.62 4 LEU B CA 1
ATOM 828 C C . LEU B 1 4 ? 22.781 -11.836 13.359 1 43.62 4 LEU B C 1
ATOM 830 O O . LEU B 1 4 ? 21.766 -12.43 13.734 1 43.62 4 LEU B O 1
ATOM 834 N N . LEU B 1 5 ? 22.781 -10.531 13.688 1 41.72 5 LEU B N 1
ATOM 835 C CA . LEU B 1 5 ? 21.594 -9.688 13.633 1 41.72 5 LEU B CA 1
ATOM 836 C C . LEU B 1 5 ? 20.953 -9.742 12.25 1 41.72 5 LEU B C 1
ATOM 838 O O . LEU B 1 5 ? 21.656 -9.758 11.242 1 41.72 5 LEU B O 1
ATOM 842 N N . PRO B 1 6 ? 19.781 -10.297 12.156 1 42.34 6 PRO B N 1
ATOM 843 C CA . PRO B 1 6 ? 19.125 -10.219 10.859 1 42.34 6 PRO B CA 1
ATOM 844 C C . PRO B 1 6 ? 19.125 -8.812 10.273 1 42.34 6 PRO B C 1
ATOM 846 O O . PRO B 1 6 ? 19.062 -7.828 11.016 1 42.34 6 PRO B O 1
ATOM 849 N N . SER B 1 7 ? 19.797 -8.555 9.242 1 36.31 7 SER B N 1
ATOM 850 C CA . SER B 1 7 ? 19.812 -7.305 8.484 1 36.31 7 SER B CA 1
ATOM 851 C C . SER B 1 7 ? 18.406 -6.871 8.094 1 36.31 7 SER B C 1
ATOM 853 O O . SER B 1 7 ? 17.734 -7.551 7.316 1 36.31 7 SER B O 1
ATOM 855 N N . ARG B 1 8 ? 17.625 -6.262 8.945 1 38.69 8 ARG B N 1
ATOM 856 C CA . ARG B 1 8 ? 16.453 -5.512 8.5 1 38.69 8 ARG B CA 1
ATOM 857 C C . ARG B 1 8 ? 16.734 -4.789 7.191 1 38.69 8 ARG B C 1
ATOM 859 O O . ARG B 1 8 ? 17.672 -3.994 7.102 1 38.69 8 ARG B O 1
ATOM 866 N N . THR B 1 9 ? 16.672 -5.34 6.164 1 35.94 9 THR B N 1
ATOM 867 C CA . THR B 1 9 ? 16.703 -4.516 4.957 1 35.94 9 THR B CA 1
ATOM 868 C C . THR B 1 9 ? 16.016 -3.178 5.199 1 35.94 9 THR B C 1
ATOM 870 O O . THR B 1 9 ? 14.875 -3.135 5.688 1 35.94 9 THR B O 1
ATOM 873 N N . LEU B 1 10 ? 16.688 -2.213 5.574 1 32.56 10 LEU B N 1
ATOM 874 C CA . LEU B 1 10 ? 16.297 -0.83 5.82 1 32.56 10 LEU B CA 1
ATOM 875 C C . LEU B 1 10 ? 15.367 -0.32 4.723 1 32.56 10 LEU B C 1
ATOM 877 O O . LEU B 1 10 ? 15.789 -0.155 3.576 1 32.56 10 LEU B O 1
ATOM 881 N N . ALA B 1 11 ? 14.25 -0.957 4.348 1 40.72 11 ALA B N 1
ATOM 882 C CA . ALA B 1 11 ? 13.445 0.01 3.605 1 40.72 11 ALA B CA 1
ATOM 883 C C . ALA B 1 11 ? 13.914 1.438 3.881 1 40.72 11 ALA B C 1
ATOM 885 O O . ALA B 1 11 ? 14.266 1.773 5.012 1 40.72 11 ALA B O 1
ATOM 886 N N . ALA B 1 12 ? 14.352 2.105 3.1 1 42.25 12 ALA B N 1
ATOM 887 C CA . ALA B 1 12 ? 14.875 3.43 3.43 1 42.25 12 ALA B CA 1
ATOM 888 C C . ALA B 1 12 ? 14.078 4.062 4.566 1 42.25 12 ALA B C 1
ATOM 890 O O . ALA B 1 12 ? 12.844 4.047 4.555 1 42.25 12 ALA B O 1
ATOM 891 N N . ASP B 1 13 ? 14.516 4.129 5.824 1 43.91 13 ASP B N 1
ATOM 892 C CA . ASP B 1 13 ? 14.086 4.605 7.137 1 43.91 13 ASP B CA 1
ATOM 893 C C . ASP B 1 13 ? 12.898 5.555 7.012 1 43.91 13 ASP B C 1
ATOM 895 O O . ASP B 1 13 ? 11.961 5.496 7.812 1 43.91 13 ASP B O 1
ATOM 899 N N . ASN B 1 14 ? 12.883 6.355 5.918 1 50.41 14 ASN B N 1
ATOM 900 C CA . ASN B 1 14 ? 11.898 7.43 5.867 1 50.41 14 ASN B CA 1
ATOM 901 C C . ASN B 1 14 ? 10.781 7.117 4.875 1 50.41 14 ASN B C 1
ATOM 903 O O . ASN B 1 14 ? 10.039 8.008 4.469 1 50.41 14 ASN B O 1
ATOM 907 N N . ASP B 1 15 ? 10.719 5.723 4.547 1 80.5 15 ASP B N 1
ATOM 908 C CA . ASP B 1 15 ? 9.703 5.355 3.566 1 80.5 15 ASP B CA 1
ATOM 909 C C . ASP B 1 15 ? 8.367 5.039 4.246 1 80.5 15 ASP B C 1
ATOM 911 O O . ASP B 1 15 ? 8.336 4.742 5.441 1 80.5 15 ASP B O 1
ATOM 915 N N . TYR B 1 16 ? 7.316 5.41 3.586 1 95.94 16 TYR B N 1
ATOM 916 C CA . TYR B 1 16 ? 5.977 5.082 4.055 1 95.94 16 TYR B CA 1
ATOM 917 C C . TYR B 1 16 ? 5.766 3.574 4.102 1 95.94 16 TYR B C 1
ATOM 919 O O . TYR B 1 16 ? 5.926 2.887 3.092 1 95.94 16 TYR B O 1
ATOM 927 N N . PRO B 1 17 ? 5.438 3.084 5.34 1 96.5 17 PRO B N 1
ATOM 928 C CA . PRO B 1 17 ? 5.102 1.66 5.395 1 96.5 17 PRO B CA 1
ATOM 929 C C . PRO B 1 17 ? 3.908 1.304 4.512 1 96.5 17 PRO B C 1
ATOM 931 O O . PRO B 1 17 ? 3.008 2.127 4.32 1 96.5 17 PRO B O 1
ATOM 934 N N . THR B 1 18 ? 3.855 0.091 4.109 1 97.25 18 THR B N 1
ATOM 935 C CA . THR B 1 18 ? 2.754 -0.398 3.289 1 97.25 18 THR B CA 1
ATOM 936 C C . THR B 1 18 ? 1.416 -0.169 3.984 1 97.25 18 THR B C 1
ATOM 938 O O . THR B 1 18 ? 0.476 0.352 3.381 1 97.25 18 THR B O 1
ATOM 941 N N . ALA B 1 19 ? 1.432 -0.47 5.273 1 97.62 19 ALA B N 1
ATOM 942 C CA . ALA B 1 19 ? 0.177 -0.345 6.008 1 97.62 19 ALA B CA 1
ATOM 943 C C . ALA B 1 19 ? -0.297 1.105 6.043 1 97.62 19 ALA B C 1
ATOM 945 O O . ALA B 1 19 ? -1.498 1.375 5.969 1 97.62 19 ALA B O 1
ATOM 946 N N . ALA B 1 20 ? 0.618 1.978 6.195 1 96.81 20 ALA B N 1
ATOM 947 C CA . ALA B 1 20 ? 0.26 3.393 6.23 1 96.81 20 ALA B CA 1
ATOM 948 C C . ALA B 1 20 ? -0.27 3.859 4.875 1 96.81 20 ALA B C 1
ATOM 950 O O . ALA B 1 20 ? -1.236 4.621 4.809 1 96.81 20 ALA B O 1
ATOM 951 N N . ARG B 1 21 ? 0.363 3.426 3.809 1 97.69 21 ARG B N 1
ATOM 952 C CA . ARG B 1 21 ? -0.109 3.766 2.471 1 97.69 21 ARG B CA 1
ATOM 953 C C . ARG B 1 21 ? -1.513 3.221 2.23 1 97.69 21 ARG B C 1
ATOM 955 O O . ARG B 1 21 ? -2.381 3.93 1.716 1 97.69 21 ARG B O 1
ATOM 962 N N . VAL B 1 22 ? -1.717 2.027 2.645 1 98.44 22 VAL B N 1
ATOM 963 C CA . VAL B 1 22 ? -3.008 1.381 2.434 1 98.44 22 VAL B CA 1
ATOM 964 C C . VAL B 1 22 ? -4.09 2.115 3.225 1 98.44 22 VAL B C 1
ATOM 966 O O . VAL B 1 22 ? -5.184 2.355 2.715 1 98.44 22 VAL B O 1
ATOM 969 N N . ASP B 1 23 ? -3.709 2.443 4.414 1 97.38 23 ASP B N 1
ATOM 970 C CA . ASP B 1 23 ? -4.668 3.158 5.25 1 97.38 23 ASP B CA 1
ATOM 971 C C . ASP B 1 23 ? -5.094 4.473 4.598 1 97.38 23 ASP B C 1
ATOM 973 O O . ASP B 1 23 ? -6.285 4.789 4.555 1 97.38 23 ASP B O 1
ATOM 977 N N . TYR B 1 24 ? -4.141 5.184 4.168 1 97 24 TYR B N 1
ATOM 978 C CA . TYR B 1 24 ? -4.461 6.434 3.484 1 97 24 TYR B CA 1
ATOM 979 C C . TYR B 1 24 ? -5.375 6.184 2.291 1 97 24 TYR B C 1
ATOM 981 O O . TYR B 1 24 ? -6.367 6.891 2.104 1 97 24 TYR B O 1
ATOM 989 N N . VAL B 1 25 ? -5.094 5.176 1.417 1 98.62 25 VAL B N 1
ATOM 990 C CA . VAL B 1 25 ? -5.828 4.93 0.18 1 98.62 25 VAL B CA 1
ATOM 991 C C . VAL B 1 25 ? -7.262 4.516 0.504 1 98.62 25 VAL B C 1
ATOM 993 O O . VAL B 1 25 ? -8.211 4.969 -0.148 1 98.62 25 VAL B O 1
ATOM 996 N N . ILE B 1 26 ? -7.414 3.74 1.516 1 98.31 26 ILE B N 1
ATOM 997 C CA . ILE B 1 26 ? -8.758 3.324 1.91 1 98.31 26 ILE B CA 1
ATOM 998 C C . ILE B 1 26 ? -9.578 4.547 2.322 1 98.31 26 ILE B C 1
ATOM 1000 O O . ILE B 1 26 ? -10.734 4.691 1.917 1 98.31 26 ILE B O 1
ATOM 1004 N N . GLY B 1 27 ? -8.945 5.418 3.115 1 96.56 27 GLY B N 1
ATOM 1005 C CA . GLY B 1 27 ? -9.633 6.645 3.49 1 96.56 27 GLY B CA 1
ATOM 1006 C C . GLY B 1 27 ? -9.953 7.531 2.303 1 96.56 27 GLY B C 1
ATOM 1007 O O . GLY B 1 27 ? -11.055 8.094 2.221 1 96.56 27 GLY B O 1
ATOM 1008 N N . CYS B 1 28 ? -9.055 7.664 1.482 1 97.94 28 CYS B N 1
ATOM 1009 C CA . CYS B 1 28 ? -9.227 8.4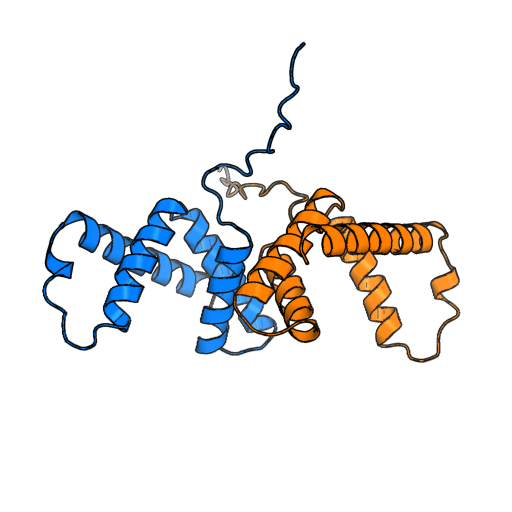45 0.264 1 97.94 28 CYS B CA 1
ATOM 1010 C C . CYS B 1 28 ? -10.359 7.891 -0.588 1 97.94 28 CYS B C 1
ATOM 1012 O O . CYS B 1 28 ? -11.18 8.648 -1.105 1 97.94 28 CYS B O 1
ATOM 1014 N N . MET B 1 29 ? -10.43 6.574 -0.79 1 98.31 29 MET B N 1
ATOM 1015 C CA . MET B 1 29 ? -11.477 5.938 -1.58 1 98.31 29 MET B CA 1
ATOM 1016 C C . MET B 1 29 ? -12.844 6.125 -0.923 1 98.31 29 MET B C 1
ATOM 1018 O O . MET B 1 29 ? -13.852 6.297 -1.612 1 98.31 29 MET B O 1
ATOM 1022 N N . ALA B 1 30 ? -12.82 6.078 0.382 1 97.38 30 ALA B N 1
ATOM 1023 C CA . ALA B 1 30 ? -14.078 6.297 1.097 1 97.38 30 ALA B CA 1
ATOM 1024 C C . ALA B 1 30 ? -14.68 7.656 0.747 1 97.38 30 ALA B C 1
ATOM 1026 O O . ALA B 1 30 ? -15.898 7.805 0.683 1 97.38 30 ALA B O 1
ATOM 1027 N N . ALA B 1 31 ? -13.836 8.562 0.522 1 96.44 31 ALA B N 1
ATOM 1028 C CA . ALA B 1 31 ? -14.273 9.93 0.271 1 96.44 31 ALA B CA 1
ATOM 1029 C C . ALA B 1 31 ? -14.508 10.164 -1.218 1 96.44 31 ALA B C 1
ATOM 1031 O O . ALA B 1 31 ? -15.203 11.109 -1.6 1 96.44 31 ALA B O 1
ATOM 1032 N N . ASN B 1 32 ? -14.008 9.352 -2.088 1 97.81 32 ASN B N 1
ATOM 1033 C CA . ASN B 1 32 ? -13.961 9.719 -3.5 1 97.81 32 ASN B CA 1
ATOM 1034 C C . ASN B 1 32 ? -14.57 8.633 -4.383 1 97.81 32 ASN B C 1
ATOM 1036 O O . ASN B 1 32 ? -14.766 8.828 -5.582 1 97.81 32 ASN B O 1
ATOM 1040 N N . GLY B 1 33 ? -14.883 7.461 -3.859 1 97.75 33 GLY B N 1
ATOM 1041 C CA . GLY B 1 33 ? -15.414 6.332 -4.609 1 97.75 33 GLY B CA 1
ATOM 1042 C C . GLY B 1 33 ? -14.648 5.047 -4.375 1 97.75 33 GLY B C 1
ATOM 1043 O O . GLY B 1 33 ? -13.461 5.074 -4.051 1 97.75 33 GLY B O 1
ATOM 1044 N N . GLN B 1 34 ? -15.289 3.939 -4.57 1 97.06 34 GLN B N 1
ATOM 1045 C CA . GLN B 1 34 ? -14.695 2.65 -4.23 1 97.06 34 GLN B CA 1
ATOM 1046 C C . GLN B 1 34 ? -14.445 1.812 -5.48 1 97.06 34 GLN B C 1
ATOM 1048 O O . GLN B 1 34 ? -14.656 0.598 -5.473 1 97.06 34 GLN B O 1
ATOM 1053 N N . ASP B 1 35 ? -14.039 2.443 -6.492 1 97.75 35 ASP B N 1
ATOM 1054 C CA . ASP B 1 35 ? -13.75 1.721 -7.727 1 97.75 35 ASP B CA 1
ATOM 1055 C C . ASP B 1 35 ? -12.25 1.709 -8.016 1 97.75 35 ASP B C 1
ATOM 1057 O O . ASP B 1 35 ? -11.469 2.357 -7.312 1 97.75 35 ASP B O 1
ATOM 1061 N N . HIS B 1 36 ? -11.789 0.882 -9.023 1 97.81 36 HIS B N 1
ATOM 1062 C CA . HIS B 1 36 ? -10.375 0.676 -9.328 1 97.81 36 HIS B CA 1
ATOM 1063 C C . HIS B 1 36 ? -9.711 1.978 -9.758 1 97.81 36 HIS B C 1
ATOM 1065 O O . HIS B 1 36 ? -8.555 2.234 -9.406 1 97.81 36 HIS B O 1
ATOM 1071 N N . LEU B 1 37 ? -10.445 2.783 -10.539 1 98.25 37 LEU B N 1
ATOM 1072 C CA . LEU B 1 37 ? -9.875 4.059 -10.961 1 98.25 37 LEU B CA 1
ATOM 1073 C C . LEU B 1 37 ? -9.57 4.941 -9.75 1 98.25 37 LEU B C 1
ATOM 1075 O O . LEU B 1 37 ? -8.484 5.52 -9.656 1 98.25 37 LEU B O 1
ATOM 1079 N N . THR B 1 38 ? -10.539 5.047 -8.891 1 98.81 38 THR B N 1
ATOM 1080 C CA . THR B 1 38 ? -10.336 5.848 -7.684 1 98.81 38 THR B CA 1
ATOM 1081 C C . THR B 1 38 ? -9.188 5.289 -6.848 1 98.81 38 THR B C 1
ATOM 1083 O O . THR B 1 38 ? -8.398 6.047 -6.281 1 98.81 38 THR B O 1
ATOM 1086 N N . MET B 1 39 ? -9.062 3.941 -6.77 1 98.62 39 MET B N 1
ATOM 1087 C CA . MET B 1 39 ? -7.957 3.311 -6.059 1 98.62 39 MET B CA 1
ATOM 1088 C C . MET B 1 39 ? -6.617 3.758 -6.633 1 98.62 39 MET B C 1
ATOM 1090 O O . MET B 1 39 ? -5.691 4.082 -5.887 1 98.62 39 MET B O 1
ATOM 1094 N N . GLN B 1 40 ? -6.52 3.801 -7.938 1 98.56 40 GLN B N 1
ATOM 1095 C CA . GLN B 1 40 ? -5.293 4.23 -8.602 1 98.56 40 GLN B CA 1
ATOM 1096 C C . GLN B 1 40 ? -5 5.703 -8.312 1 98.56 40 GLN B C 1
ATOM 1098 O O . GLN B 1 40 ? -3.852 6.078 -8.062 1 98.56 40 GLN B O 1
ATOM 1103 N N . GLN B 1 41 ? -6.035 6.504 -8.344 1 98.75 41 GLN B N 1
ATOM 1104 C CA . GLN B 1 41 ? -5.887 7.93 -8.07 1 98.75 41 GLN B CA 1
ATOM 1105 C C . GLN B 1 41 ? -5.449 8.172 -6.629 1 98.75 41 GLN B C 1
ATOM 1107 O O . GLN B 1 41 ? -4.57 9 -6.375 1 98.75 41 GLN B O 1
ATOM 1112 N N . CYS B 1 42 ? -6.082 7.445 -5.766 1 98.81 42 CYS B N 1
ATOM 1113 C CA . CYS B 1 42 ? -5.711 7.566 -4.359 1 98.81 42 CYS B CA 1
ATOM 1114 C C . CYS B 1 42 ? -4.297 7.051 -4.121 1 98.81 42 CYS B C 1
ATOM 1116 O O . CYS B 1 42 ? -3.572 7.582 -3.281 1 98.81 42 CYS B O 1
ATOM 1118 N N . SER B 1 43 ? -3.848 5.992 -4.781 1 98.44 43 SER B N 1
ATOM 1119 C CA . SER B 1 43 ? -2.479 5.496 -4.703 1 98.44 43 SER B CA 1
ATOM 1120 C C . SER B 1 43 ? -1.485 6.527 -5.23 1 98.44 43 SER B C 1
ATOM 1122 O O . SER B 1 43 ? -0.429 6.738 -4.633 1 98.44 43 SER B O 1
ATOM 1124 N N . CYS B 1 44 ? -1.841 7.148 -6.277 1 98.44 44 CYS B N 1
ATOM 1125 C CA . CYS B 1 44 ? -1.051 8.258 -6.793 1 98.44 44 CYS B CA 1
ATOM 1126 C C . CYS B 1 44 ? -0.915 9.367 -5.754 1 98.44 44 CYS B C 1
ATOM 1128 O O . CYS B 1 44 ? 0.169 9.922 -5.57 1 98.44 44 CYS B O 1
ATOM 1130 N N . SER B 1 45 ? -2.012 9.719 -5.113 1 98.31 45 SER B N 1
ATOM 1131 C CA . SER B 1 45 ? -2.035 10.805 -4.141 1 98.31 45 SER B CA 1
ATOM 1132 C C . SER B 1 45 ? -1.042 10.555 -3.01 1 98.31 45 SER B C 1
ATOM 1134 O O . SER B 1 45 ? -0.244 11.438 -2.674 1 98.31 45 SER B O 1
ATOM 1136 N N . ILE B 1 46 ? -1.036 9.367 -2.424 1 97.44 46 ILE B N 1
ATOM 1137 C CA . ILE B 1 46 ? -0.15 9.102 -1.297 1 97.44 46 ILE B CA 1
ATOM 1138 C C . ILE B 1 46 ? 1.299 9.055 -1.778 1 97.44 46 ILE B C 1
ATOM 1140 O O . ILE B 1 46 ? 2.217 9.422 -1.043 1 97.44 46 ILE B O 1
ATOM 1144 N N . ASP B 1 47 ? 1.556 8.617 -3.006 1 96.75 47 ASP B N 1
ATOM 1145 C CA . ASP B 1 47 ? 2.912 8.641 -3.545 1 96.75 47 ASP B CA 1
ATOM 1146 C C . ASP B 1 47 ? 3.43 10.07 -3.67 1 96.75 47 ASP B C 1
ATOM 1148 O O . ASP B 1 47 ? 4.59 10.344 -3.355 1 96.75 47 ASP B O 1
ATOM 1152 N N . VAL B 1 48 ? 2.584 10.992 -4.117 1 97.56 48 VAL B N 1
ATOM 1153 C CA . VAL B 1 48 ? 2.973 12.398 -4.223 1 97.56 48 VAL B CA 1
ATOM 1154 C C . VAL B 1 48 ? 3.234 12.969 -2.832 1 97.56 48 VAL B C 1
ATOM 1156 O O . VAL B 1 48 ? 4.215 13.688 -2.623 1 97.56 48 VAL B O 1
ATOM 1159 N N . ILE B 1 49 ? 2.344 12.609 -1.919 1 96.88 49 ILE B N 1
ATOM 1160 C CA . ILE B 1 49 ? 2.535 13.062 -0.545 1 96.88 49 ILE B CA 1
ATOM 1161 C C . ILE B 1 49 ? 3.867 12.539 -0.011 1 96.88 49 ILE B C 1
ATOM 1163 O O . ILE B 1 49 ? 4.645 13.297 0.578 1 96.88 49 ILE B O 1
ATOM 1167 N N . ALA B 1 50 ? 4.133 11.281 -0.276 1 96.19 50 ALA B N 1
ATOM 1168 C CA . ALA B 1 50 ? 5.355 10.656 0.22 1 96.19 50 ALA B CA 1
ATOM 1169 C C . ALA B 1 50 ? 6.59 11.289 -0.414 1 96.19 50 ALA B C 1
ATOM 1171 O O . ALA B 1 50 ? 7.668 11.305 0.191 1 96.19 50 ALA B O 1
ATOM 1172 N N . GLU B 1 51 ? 6.445 11.734 -1.562 1 95.5 51 GLU B N 1
ATOM 1173 C CA . GLU B 1 51 ? 7.551 12.406 -2.24 1 95.5 51 GLU B CA 1
ATOM 1174 C C . GLU B 1 51 ? 7.906 13.719 -1.549 1 95.5 51 GLU B C 1
ATOM 1176 O O . GLU B 1 51 ? 9.055 14.172 -1.61 1 95.5 51 GLU B O 1
ATOM 1181 N N . GLN B 1 52 ? 6.93 14.258 -0.921 1 95.81 52 GLN B N 1
ATOM 1182 C CA . GLN B 1 52 ? 7.117 15.641 -0.47 1 95.81 52 GLN B CA 1
ATOM 1183 C C . GLN B 1 52 ? 7.199 15.711 1.052 1 95.81 52 GLN B C 1
ATOM 1185 O O . GLN B 1 52 ? 7.656 16.719 1.605 1 95.81 52 GLN B O 1
ATOM 1190 N N . LEU B 1 53 ? 6.738 14.719 1.619 1 94.75 53 LEU B N 1
ATOM 1191 C CA . LEU B 1 53 ? 6.645 14.711 3.074 1 94.75 53 LEU B CA 1
ATOM 1192 C C . LEU B 1 53 ? 7.223 13.422 3.65 1 94.75 53 LEU B C 1
ATOM 1194 O O . LEU B 1 53 ? 6.715 12.328 3.377 1 94.75 53 LEU B O 1
ATOM 1198 N N . PRO B 1 54 ? 8.367 13.594 4.488 1 94.19 54 PRO B N 1
ATOM 1199 C CA . PRO B 1 54 ? 8.859 12.383 5.145 1 94.19 54 PRO B CA 1
ATOM 1200 C C . PRO B 1 54 ? 7.801 11.719 6.027 1 94.19 54 PRO B C 1
ATOM 1202 O O . PRO B 1 54 ? 6.945 12.406 6.594 1 94.19 54 PRO B O 1
ATOM 1205 N N . TYR B 1 55 ? 7.859 10.5 6.219 1 94.62 55 TYR B N 1
ATOM 1206 C CA . TYR B 1 55 ? 6.84 9.734 6.926 1 94.62 55 TYR B CA 1
ATOM 1207 C C . TYR B 1 55 ? 6.672 10.242 8.352 1 94.62 55 TYR B C 1
ATOM 1209 O O . TYR B 1 55 ? 5.551 10.312 8.867 1 94.62 55 TYR B O 1
ATOM 1217 N N . ASP B 1 56 ? 7.816 10.555 9.055 1 92 56 ASP B N 1
ATOM 1218 C CA . ASP B 1 56 ? 7.73 11.031 10.43 1 92 56 ASP B CA 1
ATOM 1219 C C . ASP B 1 56 ? 6.863 12.281 10.523 1 92 56 ASP B C 1
ATOM 1221 O O . ASP B 1 56 ? 6.062 12.422 11.453 1 92 56 ASP B O 1
ATOM 1225 N N . ASP B 1 57 ? 7.039 13.133 9.578 1 90.81 57 ASP B N 1
ATOM 1226 C CA . ASP B 1 57 ? 6.234 14.352 9.555 1 90.81 57 ASP B CA 1
ATOM 1227 C C . ASP B 1 57 ? 4.77 14.031 9.242 1 90.81 57 ASP B C 1
ATOM 1229 O O . ASP B 1 57 ? 3.865 14.633 9.836 1 90.81 57 ASP B O 1
ATOM 1233 N N . TYR B 1 58 ? 4.527 13.141 8.375 1 94.06 58 TYR B N 1
ATOM 1234 C CA . TYR B 1 58 ? 3.18 12.711 8.023 1 94.06 58 TYR B CA 1
ATOM 1235 C C . TYR B 1 58 ? 2.445 12.18 9.25 1 94.06 58 TYR B C 1
ATOM 1237 O O . TYR B 1 58 ? 1.303 12.562 9.508 1 94.06 58 TYR B O 1
ATOM 1245 N N . GLU B 1 59 ? 3.137 11.336 9.93 1 92.5 59 GLU B N 1
ATOM 1246 C CA . GLU B 1 59 ? 2.541 10.75 11.125 1 92.5 59 GLU B CA 1
ATOM 1247 C C . GLU B 1 59 ? 2.217 11.82 12.164 1 92.5 59 GLU B C 1
ATOM 1249 O O . GLU B 1 59 ? 1.169 11.766 12.812 1 92.5 59 GLU B O 1
ATOM 1254 N N . ALA B 1 60 ? 3.102 12.727 12.32 1 89.12 60 ALA B N 1
ATOM 1255 C CA . ALA B 1 60 ? 2.9 13.797 13.297 1 89.12 60 ALA B CA 1
ATOM 1256 C C . ALA B 1 60 ? 1.682 14.641 12.945 1 89.12 60 ALA B C 1
ATOM 1258 O O . ALA B 1 60 ? 0.844 14.93 13.805 1 89.12 60 ALA B O 1
ATOM 1259 N N . VAL B 1 61 ? 1.586 14.992 11.727 1 90.38 61 VAL B N 1
ATOM 1260 C CA . VAL B 1 61 ? 0.476 15.836 11.289 1 90.38 61 VAL B CA 1
ATOM 1261 C C . VAL B 1 61 ? -0.832 15.055 11.375 1 90.38 61 VAL B C 1
ATOM 1263 O O . VAL B 1 61 ? -1.858 15.594 11.789 1 90.38 61 VAL B O 1
ATOM 1266 N N . ALA B 1 62 ? -0.798 13.789 10.992 1 86.81 62 ALA B N 1
ATOM 1267 C CA . ALA B 1 62 ? -1.978 12.938 11.086 1 86.81 62 ALA B CA 1
ATOM 1268 C C . ALA B 1 62 ? -2.48 12.844 12.523 1 86.81 62 ALA B C 1
ATOM 1270 O O . ALA B 1 62 ? -3.689 12.844 12.766 1 86.81 62 ALA B O 1
ATOM 1271 N N . THR B 1 63 ? -1.555 12.711 13.391 1 86.44 63 THR B N 1
ATOM 1272 C CA . THR B 1 63 ? -1.911 12.648 14.805 1 86.44 63 THR B CA 1
ATOM 1273 C C . THR B 1 63 ? -2.586 13.945 15.242 1 86.44 63 THR B C 1
ATOM 1275 O O . THR B 1 63 ? -3.639 13.914 15.883 1 86.44 63 THR B O 1
ATOM 1278 N N . VAL B 1 64 ? -2.08 15.078 14.867 1 83.94 64 VAL B N 1
ATOM 1279 C CA . VAL B 1 64 ? -2.625 16.391 15.219 1 83.94 64 VAL B CA 1
ATOM 1280 C C . VAL B 1 64 ? -4.02 16.547 14.617 1 83.94 64 VAL B C 1
ATOM 1282 O O . VAL B 1 64 ? -4.949 17 15.297 1 83.94 64 VAL B O 1
ATOM 1285 N N . MET B 1 65 ? -4.199 16.109 13.383 1 83.56 65 MET B N 1
ATOM 1286 C CA . MET B 1 65 ? -5.48 16.25 12.703 1 83.56 65 MET B CA 1
ATOM 1287 C C . MET B 1 65 ? -6.523 15.312 13.312 1 83.56 65 MET B C 1
ATOM 1289 O O . MET B 1 65 ? -7.703 15.664 13.391 1 83.56 65 MET B O 1
ATOM 1293 N N . GLY B 1 66 ? -6.074 14.109 13.719 1 79.19 66 GLY B N 1
ATOM 1294 C CA . GLY B 1 66 ? -6.973 13.172 14.375 1 79.19 66 GLY B CA 1
ATOM 1295 C C . GLY B 1 66 ? -7.492 13.672 15.703 1 79.19 66 GLY B C 1
ATOM 1296 O O . GLY B 1 66 ? -8.656 13.453 16.047 1 79.19 66 GLY B O 1
ATOM 1297 N N . MET B 1 67 ? -6.684 14.273 16.391 1 77.06 67 MET B N 1
ATOM 1298 C CA . MET B 1 67 ? -7.066 14.852 17.672 1 77.06 67 MET B CA 1
ATOM 1299 C C . MET B 1 67 ? -8.055 15.992 17.469 1 77.06 67 MET B C 1
ATOM 1301 O O . MET B 1 67 ? -8.992 16.156 18.266 1 77.06 67 MET B O 1
ATOM 1305 N N . GLN B 1 68 ? -7.871 16.656 16.375 1 72.19 68 GLN B N 1
ATOM 1306 C CA . GLN B 1 68 ? -8.734 17.797 16.094 1 72.19 68 GLN B CA 1
ATOM 1307 C C . GLN B 1 68 ? -10.125 17.344 15.648 1 72.19 68 GLN B C 1
ATOM 1309 O O . GLN B 1 68 ? -11.117 18 15.93 1 72.19 68 GLN B O 1
ATOM 1314 N N . GLU B 1 69 ? -10.234 16.25 14.906 1 66.94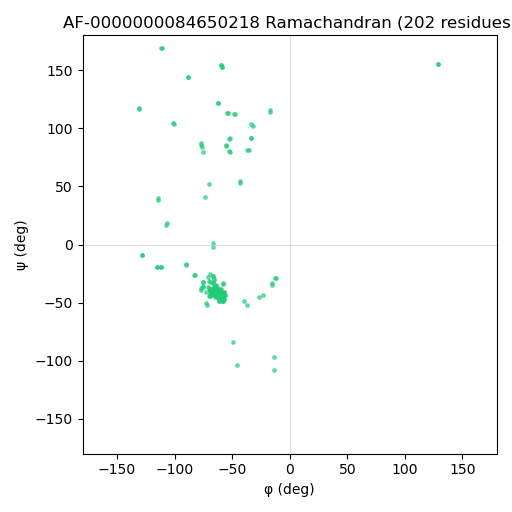 69 GLU B N 1
ATOM 1315 C CA . GLU B 1 69 ? -11.516 15.734 14.438 1 66.94 69 GLU B CA 1
ATOM 1316 C C . GLU B 1 69 ? -12.336 15.164 15.594 1 66.94 69 GLU B C 1
ATOM 1318 O O . GLU B 1 69 ? -13.562 15.195 15.57 1 66.94 69 GLU B O 1
ATOM 1323 N N . GLN B 1 70 ? -11.727 14.406 16.453 1 58.41 70 GLN B N 1
ATOM 1324 C CA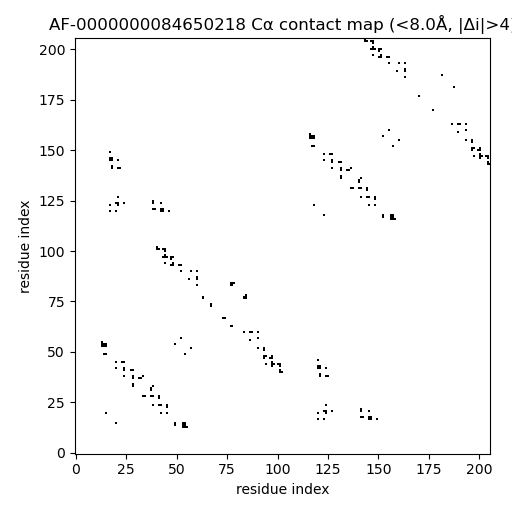 . GLN B 1 70 ? -12.453 13.93 17.625 1 58.41 70 GLN B CA 1
ATOM 1325 C C . GLN B 1 70 ? -12.859 15.086 18.531 1 58.41 70 GLN B C 1
ATOM 1327 O O . GLN B 1 70 ? -13.891 15.016 19.203 1 58.41 70 GLN B O 1
ATOM 1332 N N . ARG B 1 71 ? -12.023 16.109 18.625 1 52.66 71 ARG B N 1
ATOM 1333 C CA . ARG B 1 71 ? -12.484 17.234 19.438 1 52.66 71 ARG B CA 1
ATOM 1334 C C . ARG B 1 71 ? -13.523 18.062 18.703 1 52.66 71 ARG B C 1
ATOM 1336 O O . ARG B 1 71 ? -13.281 18.5 17.578 1 52.66 71 ARG B O 1
ATOM 1343 N N . GLY B 1 72 ? -14.82 17.844 18.625 1 44.44 72 GLY B N 1
ATOM 1344 C CA . GLY B 1 72 ? -15.633 19.016 18.344 1 44.44 72 GLY B CA 1
ATOM 1345 C C . GLY B 1 72 ? -14.883 20.312 18.516 1 44.44 72 GLY B C 1
ATOM 1346 O O . GLY B 1 72 ? -14.133 20.734 17.641 1 44.44 72 GLY B O 1
ATOM 1347 N N . GLU B 1 73 ? -15.258 21.188 19.766 1 40.78 73 GLU B N 1
ATOM 1348 C CA . GLU B 1 73 ? -15.102 22.516 20.344 1 40.78 73 GLU B CA 1
ATOM 1349 C C . GLU B 1 73 ? -13.656 22.766 20.766 1 40.78 73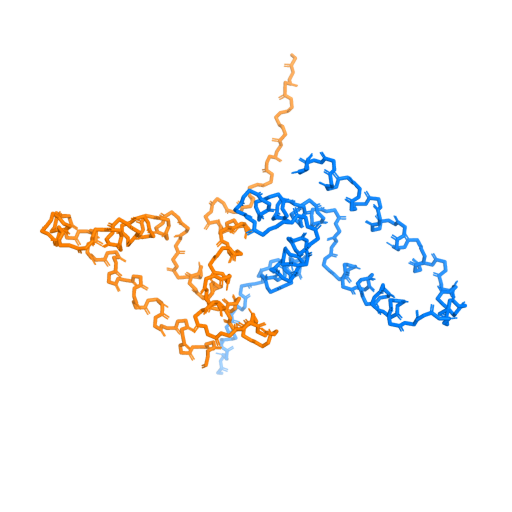 GLU B C 1
ATOM 1351 O O . GLU B 1 73 ? -13.32 23.859 21.234 1 40.78 73 GLU B O 1
ATOM 1356 N N . MET B 1 74 ? -12.922 21.875 21.328 1 42.12 74 MET B N 1
ATOM 1357 C CA . MET B 1 74 ? -11.781 22.406 22.062 1 42.12 74 MET B CA 1
ATOM 1358 C C . MET B 1 74 ? -10.727 22.969 21.109 1 42.12 74 MET B C 1
ATOM 1360 O O . MET B 1 74 ? -10.008 22.203 20.453 1 42.12 74 MET B O 1
ATOM 1364 N N . GLY B 1 75 ? -11.023 23.828 20.203 1 46.28 75 GLY B N 1
ATOM 1365 C CA . GLY B 1 75 ? -10.383 24.734 19.25 1 46.28 75 GLY B CA 1
ATOM 1366 C C . GLY B 1 75 ? -9.008 25.172 19.703 1 46.28 75 GLY B C 1
ATOM 1367 O O . GLY B 1 75 ? -8.289 25.844 18.953 1 46.28 75 GLY B O 1
ATOM 1368 N N . VAL B 1 76 ? -8.922 25.547 21.016 1 43.28 76 VAL B N 1
ATOM 1369 C CA . VAL B 1 76 ? -8.039 26.531 21.609 1 43.28 76 VAL B CA 1
ATOM 1370 C C . VAL B 1 76 ? -6.609 25.984 21.641 1 43.28 76 VAL B C 1
ATOM 1372 O O . VAL B 1 76 ? -5.648 26.75 21.484 1 43.28 76 VAL B O 1
ATOM 1375 N N . LEU B 1 77 ? -6.504 24.797 22.188 1 45.12 77 LEU B N 1
ATOM 1376 C CA . LEU B 1 77 ? -5.148 24.5 22.641 1 45.12 77 LEU B CA 1
ATOM 1377 C C . LEU B 1 77 ? -4.207 24.328 21.453 1 45.12 77 LEU B C 1
ATOM 1379 O O . LEU B 1 77 ? -3.01 24.094 21.625 1 45.12 77 LEU B O 1
ATOM 1383 N N . PHE B 1 78 ? -4.762 23.938 20.234 1 47.94 78 PHE B N 1
ATOM 1384 C CA . PHE B 1 78 ? -3.775 23.672 19.188 1 47.94 78 PHE B CA 1
ATOM 1385 C C . PHE B 1 78 ? -3.062 24.953 18.781 1 47.94 78 PHE B C 1
ATOM 1387 O O . PHE B 1 78 ? -2.439 25.016 17.719 1 47.94 78 PHE B O 1
ATOM 1394 N N . ARG B 1 79 ? -3.42 25.953 19.406 1 44.56 79 ARG B N 1
ATOM 1395 C CA . ARG B 1 79 ? -2.67 27.203 19.359 1 44.56 79 ARG B CA 1
ATOM 1396 C C . ARG B 1 79 ? -1.168 26.938 19.312 1 44.56 79 ARG B C 1
ATOM 1398 O O . ARG B 1 79 ? -0.387 27.812 18.953 1 44.56 79 ARG B O 1
ATOM 1405 N N . THR B 1 80 ? -0.742 26.047 20.375 1 48.47 80 THR B N 1
ATOM 1406 C CA . THR B 1 80 ? 0.623 26.031 20.891 1 48.47 80 THR B CA 1
ATOM 1407 C C . THR B 1 80 ? 1.633 26.031 19.75 1 48.47 80 THR B C 1
ATOM 1409 O O . THR B 1 80 ? 2.631 26.75 19.797 1 48.47 80 THR B O 1
ATOM 1412 N N . GLU B 1 81 ? 2.605 25.141 18.969 1 58.88 81 GLU B N 1
ATOM 1413 C CA . GLU B 1 81 ? 3.871 25.656 18.469 1 58.88 81 GLU B CA 1
ATOM 1414 C C . GLU B 1 81 ? 3.787 25.984 16.969 1 58.88 81 GLU B C 1
ATOM 1416 O O . GLU B 1 81 ? 3.133 25.266 16.219 1 58.88 81 GLU B O 1
ATOM 1421 N N . ARG B 1 82 ? 3.682 27.375 16.719 1 65.5 82 ARG B N 1
ATOM 1422 C CA . ARG B 1 82 ? 3.873 27.891 15.375 1 65.5 82 ARG B CA 1
ATOM 1423 C C . ARG B 1 82 ? 4.449 26.828 14.453 1 65.5 82 ARG B C 1
ATOM 1425 O O . ARG B 1 82 ? 4.043 26.719 13.297 1 65.5 82 ARG B O 1
ATOM 1432 N N . SER B 1 83 ? 5.176 25.984 15.109 1 76.75 83 SER B N 1
ATOM 1433 C CA . SER B 1 83 ? 5.832 24.953 14.297 1 76.75 83 SER B CA 1
ATOM 1434 C C . SER B 1 83 ? 4.84 23.891 13.852 1 76.75 83 SER B C 1
ATOM 1436 O O . SER B 1 83 ? 4.879 23.438 12.703 1 76.75 83 SER B O 1
ATOM 1438 N N . MET B 1 84 ? 3.834 23.656 14.734 1 79.25 84 MET B N 1
ATOM 1439 C CA . MET B 1 84 ? 2.871 22.625 14.375 1 79.25 84 MET B CA 1
ATOM 1440 C C . MET B 1 84 ? 1.876 23.141 13.336 1 79.25 84 MET B C 1
ATOM 1442 O O . MET B 1 84 ? 1.467 22.391 12.445 1 79.25 84 MET B O 1
ATOM 1446 N N . GLN B 1 85 ? 1.504 24.391 13.531 1 82.44 85 GLN B N 1
ATOM 1447 C CA . GLN B 1 85 ? 0.6 25 12.555 1 82.44 85 GLN B CA 1
ATOM 1448 C C . GLN B 1 85 ? 1.249 25.078 11.18 1 82.44 85 GLN B C 1
ATOM 1450 O O . GLN B 1 85 ? 0.581 24.875 10.164 1 82.44 85 GLN B O 1
ATOM 1455 N N . ASP B 1 86 ? 2.516 25.344 11.211 1 85.81 86 ASP B N 1
ATOM 1456 C CA . ASP B 1 86 ? 3.246 25.375 9.953 1 85.81 86 ASP B CA 1
ATOM 1457 C C . ASP B 1 86 ? 3.285 24 9.289 1 85.81 86 ASP B C 1
ATOM 1459 O O . ASP B 1 86 ? 3.184 23.891 8.07 1 85.81 86 ASP B O 1
ATOM 1463 N N . ASP B 1 87 ? 3.438 23 10.102 1 86.69 87 ASP B N 1
ATOM 1464 C CA . ASP B 1 87 ? 3.479 21.641 9.586 1 86.69 87 ASP B CA 1
ATOM 1465 C C . ASP B 1 87 ? 2.137 21.234 8.977 1 86.69 87 ASP B C 1
ATOM 1467 O O . ASP B 1 87 ? 2.094 20.609 7.914 1 86.69 87 ASP B O 1
ATOM 1471 N N . VAL B 1 88 ? 1.079 21.656 9.648 1 89.56 88 VAL B N 1
ATOM 1472 C CA . VAL B 1 88 ? -0.258 21.328 9.148 1 89.56 88 VAL B CA 1
ATOM 1473 C C . VAL B 1 88 ? -0.522 22.094 7.852 1 89.56 88 VAL B C 1
ATOM 1475 O O . VAL B 1 88 ? -1.067 21.531 6.898 1 89.56 88 VAL B O 1
ATOM 1478 N N . GLU B 1 89 ? -0.132 23.359 7.859 1 91.19 89 GLU B N 1
ATOM 1479 C CA . GLU B 1 89 ? -0.304 24.141 6.641 1 91.19 89 GLU B CA 1
ATOM 1480 C C . GLU B 1 89 ? 0.512 23.562 5.488 1 91.19 89 GLU B C 1
ATOM 1482 O O . GLU B 1 89 ? 0.036 23.516 4.355 1 91.19 89 GLU B O 1
ATOM 1487 N N . HIS B 1 90 ? 1.715 23.141 5.777 1 93.19 90 HIS B N 1
ATOM 1488 C CA . HIS B 1 90 ? 2.533 22.516 4.754 1 93.19 90 HIS B CA 1
ATOM 1489 C C . HIS B 1 90 ? 1.88 21.234 4.238 1 93.19 90 HIS B C 1
ATOM 1491 O O . HIS B 1 90 ? 1.836 21 3.029 1 93.19 90 HIS B O 1
ATOM 1497 N N . PHE B 1 91 ? 1.318 20.469 5.156 1 93.62 91 PHE B N 1
ATOM 1498 C CA . PHE B 1 91 ? 0.638 19.234 4.758 1 93.62 91 PHE B CA 1
ATOM 1499 C C . PHE B 1 91 ? -0.542 19.547 3.846 1 93.62 91 PHE B C 1
ATOM 1501 O O . PHE B 1 91 ? -0.76 18.844 2.85 1 93.62 91 PHE B O 1
ATOM 1508 N N . ARG B 1 92 ? -1.303 20.516 4.109 1 94.31 92 ARG B N 1
ATOM 1509 C CA . ARG B 1 92 ? -2.449 20.906 3.291 1 94.31 92 ARG B CA 1
ATOM 1510 C C . ARG B 1 92 ? -2.01 21.297 1.886 1 94.31 92 ARG B C 1
ATOM 1512 O O . ARG B 1 92 ? -2.68 20.969 0.904 1 94.31 92 ARG B O 1
ATOM 1519 N N . SER B 1 93 ? -0.917 21.984 1.848 1 96.94 93 SER B N 1
ATOM 1520 C CA . SER B 1 93 ? -0.384 22.359 0.543 1 96.94 93 SER B CA 1
ATOM 1521 C C . SER B 1 93 ? 0.05 21.125 -0.251 1 96.94 93 SER B C 1
ATOM 1523 O O . SER B 1 93 ? -0.226 21.031 -1.448 1 96.94 93 SER B O 1
ATOM 1525 N N . VAL B 1 94 ? 0.708 20.234 0.413 1 97.44 94 VAL B N 1
ATOM 1526 C CA . VAL B 1 94 ? 1.141 18.984 -0.216 1 97.44 94 VAL B CA 1
ATOM 1527 C C . VAL B 1 94 ? -0.077 18.188 -0.678 1 97.44 94 VAL B C 1
ATOM 1529 O O . VAL B 1 94 ? -0.077 17.625 -1.774 1 97.44 94 VAL B O 1
ATOM 1532 N N . GLN B 1 95 ? -1.117 18.156 0.168 1 96.19 95 GLN B N 1
ATOM 1533 C CA . GLN B 1 95 ? -2.354 17.469 -0.183 1 96.19 95 GLN B CA 1
ATOM 1534 C C . GLN B 1 95 ? -3.014 18.094 -1.402 1 96.19 95 GLN B C 1
ATOM 1536 O O . GLN B 1 95 ? -3.51 17.391 -2.285 1 96.19 95 GLN B O 1
ATOM 1541 N N . ALA B 1 96 ? -2.998 19.391 -1.491 1 96.69 96 ALA B N 1
ATOM 1542 C CA . ALA B 1 96 ? -3.557 20.094 -2.641 1 96.69 96 ALA B CA 1
ATOM 1543 C C . ALA B 1 96 ? -2.787 19.766 -3.916 1 96.69 96 ALA B C 1
ATOM 1545 O O . ALA B 1 96 ? -3.387 19.547 -4.969 1 96.69 96 ALA B O 1
ATOM 1546 N N . ASP B 1 97 ? -1.533 19.766 -3.854 1 98.06 97 ASP B N 1
ATOM 1547 C CA . ASP B 1 97 ? -0.7 19.391 -4.988 1 98.06 97 ASP B CA 1
ATOM 1548 C C . ASP B 1 97 ? -1.014 17.969 -5.453 1 98.06 97 ASP B C 1
ATOM 1550 O O . ASP B 1 97 ? -1.151 17.719 -6.652 1 98.06 97 ASP B O 1
ATOM 1554 N N . ALA B 1 98 ? -1.12 17.031 -4.473 1 98.25 98 ALA B N 1
ATOM 1555 C CA . ALA B 1 98 ? -1.458 15.656 -4.801 1 98.25 98 ALA B CA 1
ATOM 1556 C C . ALA B 1 98 ? -2.807 15.57 -5.508 1 98.25 98 ALA B C 1
ATOM 1558 O O . ALA B 1 98 ? -2.957 14.836 -6.484 1 98.25 98 ALA B O 1
ATOM 1559 N N . ASP B 1 99 ? -3.781 16.281 -5.023 1 96.62 99 ASP B N 1
ATOM 1560 C CA . ASP B 1 99 ? -5.105 16.297 -5.637 1 96.62 99 ASP B CA 1
ATOM 1561 C C . ASP B 1 99 ? -5.035 16.781 -7.082 1 96.62 99 ASP B C 1
ATOM 1563 O O . ASP B 1 99 ? -5.66 16.203 -7.973 1 96.62 99 ASP B O 1
ATOM 1567 N N . LEU B 1 100 ? -4.293 17.766 -7.297 1 97.56 100 LEU B N 1
ATOM 1568 C CA . LEU B 1 100 ? -4.156 18.328 -8.633 1 97.56 100 LEU B CA 1
ATOM 1569 C C . LEU B 1 100 ? -3.492 17.344 -9.578 1 97.56 100 LEU B C 1
ATOM 1571 O O . LEU B 1 100 ? -3.906 17.203 -10.734 1 97.56 100 LEU B O 1
ATOM 1575 N N . ARG B 1 101 ? -2.604 16.625 -9.195 1 98.12 101 ARG B N 1
ATOM 1576 C CA . ARG B 1 101 ? -1.815 15.734 -10.039 1 98.12 101 ARG B CA 1
ATOM 1577 C C . ARG B 1 101 ? -2.543 14.414 -10.281 1 98.12 101 ARG B C 1
ATOM 1579 O O . ARG B 1 101 ? -2.322 13.75 -11.297 1 98.12 101 ARG B O 1
ATOM 1586 N N . CYS B 1 102 ? -3.354 14.086 -9.398 1 98.56 102 CYS B N 1
ATOM 1587 C CA . CYS B 1 102 ? -3.781 12.688 -9.414 1 98.56 102 CYS B CA 1
ATOM 1588 C C . CYS B 1 102 ? -5.273 12.578 -9.711 1 98.56 102 CYS B C 1
ATOM 1590 O O . CYS B 1 102 ? -5.762 11.5 -10.055 1 98.56 102 CYS B O 1
ATOM 1592 N N . PHE B 1 103 ? -5.98 13.633 -9.516 1 97.38 103 PHE B N 1
ATOM 1593 C CA . PHE B 1 103 ? -7.418 13.609 -9.766 1 97.38 103 PHE B CA 1
ATOM 1594 C C . PHE B 1 103 ? -7.781 14.547 -10.906 1 97.38 103 PHE B C 1
ATOM 1596 O O . PHE B 1 103 ? -7.023 15.469 -11.227 1 97.38 103 PHE B O 1
#

Organism: NCBI:txid1178482

Sequence (206 aa):
MAFLLPSRTLAADNDYPTAARVDYVIGCMAANGQDHLTMQQCSCSIDVIAEQLPYDDYEAVATVMGMQEQRGEMGVLFRTERSMQDDVEHFRSVQADADLRCFMAFLLPSRTLAADNDYPTAARVDYVIGCMAANGQDHLTMQQCSCSIDVIAEQLPYDDYEAVATVMGMQEQRGEMGVLFRTERSMQDDVEHFRSVQADADLRCF